Protein AF-A2QGG3-F1 (afdb_monomer)

Foldseek 3Di:
DDDDDDDDDDDDDDDDDDDDDDDDDDDDDDDPPDDDDDPPPPVVDPPPPPDDDPPDPDDDVVNVVVVVVVCVVVVVVVVVVVVVCVVVVVVVVVVVVVVVVVVVVVVVVVVVVVVVVVVVVVVDPPDVVVVVVVVVVVVDDDDDDDDDDDPPDDDPPPPPDPPPDQAWPPVPFPVVQLVVQLCVQLVPDQPDPDPVSVVVSVVSSVVSSVVSCVVGTDGDDPPPPPCPPCDPVNVVVVVVVVVLVVVLVVCCVPVNCPDPVSVVSD

Solvent-accessible surface area (backbone atoms only — not comparable to full-atom values): 17155 Å² total; per-residue (Å²): 139,89,87,92,84,89,84,87,83,89,90,82,92,82,83,91,82,90,84,86,84,88,86,82,90,80,90,80,84,82,79,82,78,80,72,86,84,77,86,72,76,78,69,74,70,81,80,78,71,85,74,82,67,94,82,61,96,64,87,47,72,67,58,53,52,53,49,53,52,51,48,53,66,52,50,54,58,50,52,52,52,53,61,64,49,48,60,59,53,53,52,54,50,52,54,50,52,52,52,51,54,51,50,52,52,52,51,53,49,53,51,50,52,50,54,53,49,51,53,50,58,73,74,48,91,69,50,67,65,58,59,50,48,53,57,50,63,73,60,72,82,82,91,81,84,78,91,72,82,88,72,85,72,83,76,77,73,80,72,80,70,74,74,77,75,68,52,69,28,69,92,72,33,52,61,69,59,34,51,51,50,32,47,66,68,58,68,67,79,81,81,70,86,48,72,68,46,45,54,50,50,50,51,50,48,54,49,40,46,53,51,30,46,65,75,48,31,50,67,39,68,80,62,89,71,77,46,87,89,56,47,75,64,52,50,52,51,52,52,49,55,52,49,43,51,50,52,34,54,52,31,31,74,74,64,33,71,83,30,69,78,31,50,70,60,107

Radius of gyration: 38.33 Å; Cα contacts (8 Å, |Δi|>4): 67; chains: 1; bounding box: 84×96×93 Å

Sequence (266 aa):
MVIPPAGDPEIIPRTPENSARNDGEQTLAPAHGGRTRRTQNITIPPLDFNVPDHTSNRITNQMVWALILSFKKTITPQIIAIESARPEIQEIEAGQEDLQKENTKLQEEIQSLRSQVEAQTLFTPKSWAAVAAAAAAAAGNTPEQPSNAIIPRPRKELRQAKEPKPKRAYNRADWAQVGQSILKQVGQDLKIETNEDLDRAVENLIRSTTAALNQHVPAQAPCPYSKRWFTPELKAQQVEVNRSRRRWQNGCAILGPDHPTTKSMF

Organism: Aspergillus niger (strain ATCC MYA-4892 / CBS 513.88 / FGSC A1513) (NCBI:txid425011)

Secondary structure (DSSP, 8-state):
----------------------------PPP----S-----------------TT-----HHHHHHHHHHHHHHHHHHHHHHHHHHHHHHHHHHHHHHHHHHHHHHHHHHHHHHHHHHHHHHH----HHHHHHHHHHHS-----------------------PPPPPB-GGG--HHHHHHHHHHHHSS-----SHHHHHHHHHHHHHHHHHHHHHHS-B-PPPTTS-TT--HHHHHHHHHHHHHHHHHHHHHHHH-TT-HHHHTT-

Mean predicted aligned error: 23.91 Å

pLDDT: mean 70.19, std 22.54, range [31.12, 98.31]

Structure (mmCIF, N/CA/C/O backbone):
data_AF-A2QGG3-F1
#
_entry.id   AF-A2QGG3-F1
#
loop_
_atom_site.group_PDB
_atom_site.id
_atom_site.type_symbol
_atom_site.label_atom_id
_atom_site.label_alt_id
_atom_site.label_comp_id
_atom_site.label_asym_id
_atom_site.label_entity_id
_atom_site.label_seq_id
_atom_site.pdbx_PDB_ins_code
_atom_site.Cartn_x
_atom_site.Cartn_y
_atom_site.Cartn_z
_atom_site.occupancy
_atom_site.B_iso_or_equiv
_atom_site.auth_seq_id
_atom_site.auth_comp_id
_atom_site.auth_asym_id
_atom_site.auth_atom_id
_atom_site.pdbx_PDB_model_num
ATOM 1 N N . MET A 1 1 ? 29.118 67.758 -40.042 1.00 39.84 1 MET A N 1
ATOM 2 C CA . MET A 1 1 ? 28.006 68.400 -39.310 1.00 39.84 1 MET A CA 1
ATOM 3 C C . MET A 1 1 ? 27.278 67.317 -38.512 1.00 39.84 1 MET A C 1
ATOM 5 O O . MET A 1 1 ? 26.961 66.302 -39.110 1.00 39.84 1 MET A O 1
ATOM 9 N N . VAL A 1 2 ? 27.017 67.594 -37.224 1.00 35.94 2 VAL A N 1
ATOM 10 C CA . VAL A 1 2 ? 26.066 66.951 -36.276 1.00 35.94 2 VAL A CA 1
ATOM 11 C C . VAL A 1 2 ? 26.527 65.716 -35.446 1.00 35.94 2 VAL A C 1
ATOM 13 O O . VAL A 1 2 ? 27.126 64.778 -35.953 1.00 35.94 2 VAL A O 1
ATOM 16 N N . ILE A 1 3 ? 26.235 65.825 -34.137 1.00 42.91 3 ILE A N 1
ATOM 17 C CA . ILE A 1 3 ? 26.468 65.035 -32.888 1.00 42.91 3 ILE A CA 1
ATOM 18 C C . ILE A 1 3 ? 25.335 63.963 -32.738 1.00 42.91 3 ILE A C 1
ATOM 20 O O . ILE A 1 3 ? 24.263 64.276 -33.262 1.00 42.91 3 ILE A O 1
ATOM 24 N N . PRO A 1 4 ? 25.454 62.761 -32.079 1.00 49.41 4 PRO A N 1
ATOM 25 C CA . PRO A 1 4 ? 25.799 62.585 -30.646 1.00 49.41 4 PRO A CA 1
ATOM 26 C C . PRO A 1 4 ? 26.579 61.321 -30.165 1.00 49.41 4 PRO A C 1
ATOM 28 O O . PRO A 1 4 ? 26.814 60.406 -30.952 1.00 49.41 4 PRO A O 1
ATOM 31 N N . PRO A 1 5 ? 26.978 61.276 -28.861 1.00 51.19 5 PRO A N 1
ATOM 32 C CA . PRO A 1 5 ? 27.739 60.187 -28.217 1.00 51.19 5 PRO A CA 1
ATOM 33 C C . PRO A 1 5 ? 27.018 59.410 -27.071 1.00 51.19 5 PRO A C 1
ATOM 35 O O . PRO A 1 5 ? 26.034 59.896 -26.520 1.00 51.19 5 PRO A O 1
ATOM 38 N N . ALA A 1 6 ? 27.658 58.291 -26.663 1.00 42.00 6 ALA A N 1
ATOM 39 C CA . ALA A 1 6 ? 27.616 57.520 -25.388 1.00 42.00 6 ALA A CA 1
ATOM 40 C C . ALA A 1 6 ? 26.342 56.696 -25.037 1.00 42.00 6 ALA A C 1
ATOM 42 O O . ALA A 1 6 ? 25.236 57.204 -25.133 1.00 42.00 6 ALA A O 1
ATOM 43 N N . GLY A 1 7 ? 26.399 55.436 -24.570 1.00 32.25 7 GLY A N 1
ATOM 44 C CA . GLY A 1 7 ? 27.520 54.577 -24.164 1.00 32.25 7 GLY A CA 1
ATOM 45 C C . GLY A 1 7 ? 27.121 53.097 -23.911 1.00 32.25 7 GLY A C 1
ATOM 46 O O . GLY A 1 7 ? 25.950 52.776 -23.730 1.00 32.25 7 GLY A O 1
ATOM 47 N N . ASP A 1 8 ? 28.167 52.267 -23.957 1.00 38.59 8 ASP A N 1
ATOM 48 C CA . ASP A 1 8 ? 28.436 50.817 -23.754 1.00 38.59 8 ASP A CA 1
ATOM 49 C C . ASP A 1 8 ? 27.879 50.090 -22.485 1.00 38.59 8 ASP A C 1
ATOM 51 O O . ASP A 1 8 ? 27.328 50.765 -21.615 1.00 38.59 8 ASP A O 1
ATOM 55 N N . PRO A 1 9 ? 28.186 48.782 -22.209 1.00 51.53 9 PRO A N 1
ATOM 56 C CA . PRO A 1 9 ? 28.320 47.589 -23.083 1.00 51.53 9 PRO A CA 1
ATOM 57 C C . PRO A 1 9 ? 27.830 46.233 -22.458 1.00 51.53 9 PRO A C 1
ATOM 59 O O . PRO A 1 9 ? 27.539 46.118 -21.271 1.00 51.53 9 PRO A O 1
ATOM 62 N N . GLU A 1 10 ? 27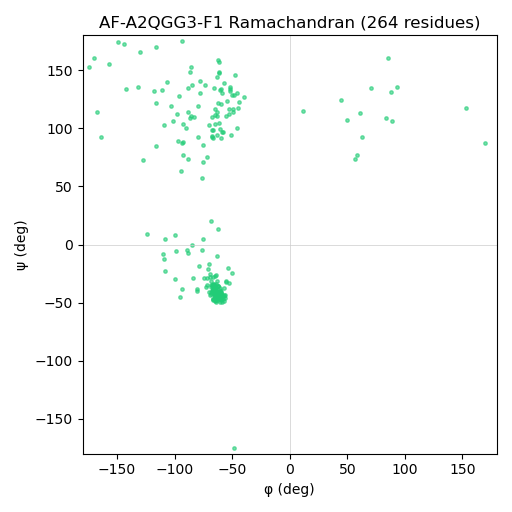.815 45.193 -23.306 1.00 35.94 10 GLU A N 1
ATOM 63 C CA . GLU A 1 10 ? 28.189 43.764 -23.114 1.00 35.94 10 GLU A CA 1
ATOM 64 C C . GLU A 1 10 ? 27.776 42.924 -21.876 1.00 35.94 10 GLU A C 1
ATOM 66 O O . GLU A 1 10 ? 28.170 43.147 -20.734 1.00 35.94 10 GLU A O 1
ATOM 71 N N . ILE A 1 11 ? 27.111 41.795 -22.174 1.00 35.88 11 ILE A N 1
ATOM 72 C CA . ILE A 1 11 ? 26.809 40.672 -21.271 1.00 35.88 11 ILE A CA 1
ATOM 73 C C . ILE A 1 11 ? 27.778 39.514 -21.575 1.00 35.88 11 ILE A C 1
ATOM 75 O O . ILE A 1 11 ? 27.748 38.958 -22.672 1.00 35.88 11 ILE A O 1
ATOM 79 N N . ILE A 1 12 ? 28.590 39.104 -20.594 1.00 36.91 12 ILE A N 1
ATOM 80 C CA . ILE A 1 12 ? 29.403 37.871 -20.621 1.00 36.91 12 ILE A CA 1
ATOM 81 C C . ILE A 1 12 ? 28.826 36.876 -19.595 1.00 36.91 12 ILE A C 1
ATOM 83 O O . ILE A 1 12 ? 28.602 37.271 -18.449 1.00 36.91 12 ILE A O 1
ATOM 87 N N . PRO A 1 13 ? 28.628 35.584 -19.930 1.00 38.38 13 PRO A N 1
ATOM 88 C CA . PRO A 1 13 ? 28.201 34.574 -18.965 1.00 38.38 13 PRO A CA 1
ATOM 89 C C . PRO A 1 13 ? 29.412 33.936 -18.259 1.00 38.38 13 PRO A C 1
ATOM 91 O O . PRO A 1 13 ? 30.390 33.560 -18.906 1.00 38.38 13 PRO A O 1
ATOM 94 N N . ARG A 1 14 ? 29.350 33.774 -16.929 1.00 34.88 14 ARG A N 1
ATOM 95 C CA . ARG A 1 14 ? 30.348 33.030 -16.137 1.00 34.88 14 ARG A CA 1
ATOM 96 C C . ARG A 1 14 ? 29.729 31.811 -15.443 1.00 34.88 14 ARG A C 1
ATOM 98 O O . ARG A 1 14 ? 28.680 31.900 -14.814 1.00 34.88 14 ARG A O 1
ATOM 105 N N . THR A 1 15 ? 30.426 30.690 -15.594 1.00 34.78 15 THR A N 1
ATOM 106 C CA . THR A 1 15 ? 30.290 29.363 -14.966 1.00 34.78 15 THR A CA 1
ATOM 107 C C . THR A 1 15 ? 30.474 29.402 -13.437 1.00 34.78 15 THR A C 1
ATOM 109 O O . THR A 1 15 ? 31.177 30.290 -12.954 1.00 34.78 15 THR A O 1
ATOM 112 N N . PRO A 1 16 ? 29.942 28.431 -12.659 1.00 41.41 16 PRO A N 1
ATOM 113 C CA . PRO A 1 16 ? 30.235 28.317 -11.232 1.00 41.41 16 PRO A CA 1
ATOM 114 C C . PRO A 1 16 ? 31.372 27.314 -10.952 1.00 41.41 16 PRO A C 1
ATOM 116 O O . PRO A 1 16 ? 31.306 26.157 -11.367 1.00 41.41 16 PRO A O 1
ATOM 119 N N . GLU A 1 17 ? 32.386 27.749 -10.200 1.00 33.91 17 GLU A N 1
ATOM 120 C CA . GLU A 1 17 ? 33.387 26.894 -9.546 1.00 33.91 17 GLU A CA 1
ATOM 121 C C . GLU A 1 17 ? 33.140 26.843 -8.030 1.00 33.91 17 GLU A C 1
ATOM 123 O O . GLU A 1 17 ? 32.821 27.843 -7.388 1.00 33.91 17 GLU A O 1
ATOM 128 N N . ASN A 1 18 ? 33.303 25.645 -7.470 1.00 31.12 18 ASN A N 1
ATOM 129 C CA . ASN A 1 18 ? 33.288 25.348 -6.040 1.00 31.12 18 ASN A CA 1
ATOM 130 C C . ASN A 1 18 ? 34.626 25.744 -5.391 1.00 31.12 18 ASN A C 1
ATOM 132 O O . ASN A 1 18 ? 35.658 25.376 -5.939 1.00 31.12 18 ASN A O 1
ATOM 136 N N . SER A 1 19 ? 34.632 26.310 -4.178 1.00 32.50 19 SER A N 1
ATOM 137 C CA . SER A 1 19 ? 35.468 25.824 -3.060 1.00 32.50 19 SER A CA 1
ATOM 138 C C . SER A 1 19 ? 35.170 26.581 -1.759 1.00 32.50 19 SER A C 1
ATOM 140 O O . SER A 1 19 ? 34.701 27.712 -1.761 1.00 32.50 19 SER A O 1
ATOM 142 N N . ALA A 1 20 ? 35.406 25.893 -0.650 1.00 31.58 20 ALA A N 1
ATOM 143 C CA . ALA A 1 20 ? 34.876 26.125 0.685 1.00 31.58 20 ALA A CA 1
ATOM 144 C C . ALA A 1 20 ? 35.759 26.995 1.611 1.00 31.58 20 ALA A C 1
ATOM 146 O O . ALA A 1 20 ? 36.931 27.216 1.317 1.00 31.58 20 ALA A O 1
ATOM 147 N N . ARG A 1 21 ? 35.184 27.273 2.804 1.00 31.70 21 ARG A N 1
ATOM 148 C CA . ARG A 1 21 ? 35.778 27.631 4.125 1.00 31.70 21 ARG A CA 1
ATOM 149 C C . ARG A 1 21 ? 36.037 29.124 4.391 1.00 31.70 21 ARG A C 1
ATOM 151 O O . ARG A 1 21 ? 36.880 29.724 3.745 1.00 31.70 21 ARG A O 1
ATOM 158 N N . ASN A 1 22 ? 35.206 29.745 5.246 1.00 33.47 22 ASN A N 1
ATOM 159 C CA . ASN A 1 22 ? 35.372 29.969 6.715 1.00 33.47 22 ASN A CA 1
ATOM 160 C C . ASN A 1 22 ? 36.029 31.348 6.953 1.00 33.47 22 ASN A C 1
ATOM 162 O O . ASN A 1 22 ? 36.977 31.669 6.256 1.00 33.47 22 ASN A O 1
ATOM 166 N N . ASP A 1 23 ? 35.656 32.244 7.866 1.00 33.25 23 ASP A N 1
ATOM 167 C CA . ASP A 1 23 ? 34.714 32.315 8.988 1.00 33.25 23 ASP A CA 1
ATOM 168 C C . ASP A 1 23 ? 34.406 33.813 9.226 1.00 33.25 23 ASP A C 1
ATOM 170 O O . ASP A 1 23 ? 35.230 34.672 8.904 1.00 33.25 23 ASP A O 1
ATOM 174 N N . GLY A 1 24 ? 33.251 34.139 9.814 1.00 32.16 24 GLY A N 1
ATOM 175 C CA . GLY A 1 24 ? 32.917 35.502 10.247 1.00 32.16 24 GLY A CA 1
ATOM 176 C C . GLY A 1 24 ? 31.449 35.650 10.644 1.00 32.16 24 GLY A C 1
ATOM 177 O O . GLY A 1 24 ? 30.609 35.983 9.816 1.00 32.16 24 GLY A O 1
ATOM 178 N N . GLU A 1 25 ? 31.148 35.358 11.909 1.00 32.44 25 GLU A N 1
ATOM 179 C CA . GLU A 1 25 ? 29.835 35.472 12.553 1.00 32.44 25 GLU A CA 1
ATOM 180 C C . GLU A 1 25 ? 29.161 36.844 12.376 1.00 32.44 25 GLU A C 1
ATOM 182 O O . GLU A 1 25 ? 29.768 37.878 12.658 1.00 32.44 25 GLU A O 1
ATOM 187 N N . GLN A 1 26 ? 27.857 36.831 12.062 1.00 33.00 26 GLN A N 1
ATOM 188 C CA . GLN A 1 26 ? 26.829 37.404 12.946 1.00 33.00 26 GLN A CA 1
ATOM 189 C C . GLN A 1 26 ? 25.393 37.013 12.529 1.00 33.00 26 GLN A C 1
ATOM 191 O O . GLN A 1 26 ? 24.874 37.422 11.496 1.00 33.00 26 GLN A O 1
ATOM 196 N N . THR A 1 27 ? 24.766 36.239 13.421 1.00 40.22 27 THR A N 1
ATOM 197 C CA . THR A 1 27 ? 23.370 36.355 13.884 1.00 40.22 27 THR A CA 1
ATOM 198 C C . THR A 1 27 ? 22.227 36.180 12.875 1.00 40.22 27 THR A C 1
ATOM 200 O O . THR A 1 27 ? 21.676 37.144 12.354 1.00 40.22 27 THR A O 1
ATOM 203 N N . LEU A 1 28 ? 21.735 34.939 12.760 1.00 35.03 28 LEU A N 1
ATOM 204 C CA . LEU A 1 28 ? 20.348 34.640 12.384 1.00 35.03 28 LEU A CA 1
ATOM 205 C C . LEU A 1 28 ? 19.749 33.608 13.351 1.00 35.03 28 LEU A C 1
ATOM 207 O O . LEU A 1 28 ? 20.391 32.628 13.725 1.00 35.03 28 LEU A O 1
ATOM 211 N N . ALA A 1 29 ? 18.517 33.883 13.779 1.00 39.53 29 ALA A N 1
ATOM 212 C CA . ALA A 1 29 ? 17.749 33.123 14.759 1.00 39.53 29 ALA A CA 1
ATOM 213 C C . ALA A 1 29 ? 17.479 31.667 14.312 1.00 39.53 29 ALA A C 1
ATOM 215 O O . ALA A 1 29 ? 17.296 31.418 13.117 1.00 39.53 29 ALA A O 1
ATOM 216 N N . PRO A 1 30 ? 17.393 30.693 15.239 1.00 38.97 30 PRO A N 1
ATOM 217 C CA . PRO A 1 30 ? 17.195 29.303 14.868 1.00 38.97 30 PRO A CA 1
ATOM 218 C C . PRO A 1 30 ? 15.730 29.011 14.532 1.00 38.97 30 PRO A C 1
ATOM 220 O O . PRO A 1 30 ? 14.841 29.091 15.382 1.00 38.97 30 PRO A O 1
ATOM 223 N N . ALA A 1 31 ? 15.522 28.582 13.287 1.00 36.06 31 ALA A N 1
ATOM 224 C CA . ALA A 1 31 ? 14.325 27.906 12.815 1.00 36.06 31 ALA A CA 1
ATOM 225 C C . ALA A 1 31 ? 13.955 26.747 13.756 1.00 36.06 31 ALA A C 1
ATOM 227 O O . ALA A 1 31 ? 14.697 25.775 13.916 1.00 36.06 31 ALA A O 1
ATOM 228 N N . HIS A 1 32 ? 12.791 26.852 14.393 1.00 42.38 32 HIS A N 1
ATOM 229 C CA . HIS A 1 32 ? 12.193 25.769 15.161 1.00 42.38 32 HIS A CA 1
ATOM 230 C C . HIS A 1 32 ? 11.604 24.722 14.208 1.00 42.38 32 HIS A C 1
ATOM 232 O O . HIS A 1 32 ? 10.417 24.730 13.895 1.00 42.38 32 HIS A O 1
ATOM 238 N N . GLY A 1 33 ? 12.449 23.790 13.763 1.00 37.03 33 GLY A N 1
ATOM 239 C CA . GLY A 1 33 ? 12.015 22.504 13.222 1.00 37.03 33 GLY A CA 1
ATOM 240 C C . GLY A 1 33 ? 11.388 21.673 14.340 1.00 37.03 33 GLY A C 1
ATOM 241 O O . GLY A 1 33 ? 12.086 21.017 15.114 1.00 37.03 33 GLY A O 1
ATOM 242 N N . GLY A 1 34 ? 10.065 21.774 14.464 1.00 35.38 34 GLY A N 1
ATOM 243 C CA . GLY A 1 34 ? 9.245 21.148 15.496 1.00 35.38 34 GLY A CA 1
ATOM 244 C C . GLY A 1 34 ? 9.360 19.625 15.530 1.00 35.38 34 GLY A C 1
ATOM 245 O O . GLY A 1 34 ? 8.705 18.903 14.792 1.00 35.38 34 GLY A O 1
ATOM 246 N N . ARG A 1 35 ? 10.216 19.161 16.436 1.00 36.28 35 ARG A N 1
ATOM 247 C CA . ARG A 1 35 ? 10.060 18.024 17.353 1.00 36.28 35 ARG A CA 1
ATOM 248 C C . ARG A 1 35 ? 8.861 17.091 17.097 1.00 36.28 35 ARG A C 1
ATOM 250 O O . ARG A 1 35 ? 7.709 17.403 17.382 1.00 36.28 35 ARG A O 1
ATOM 257 N N . THR A 1 36 ? 9.192 15.858 16.735 1.00 41.22 36 THR A N 1
ATOM 258 C CA . THR A 1 36 ? 8.371 14.660 16.943 1.00 41.22 36 THR A CA 1
ATOM 259 C C . THR A 1 36 ? 7.823 14.547 18.374 1.00 41.22 36 THR A C 1
ATOM 261 O O . THR A 1 36 ? 8.559 14.785 19.334 1.00 41.22 36 THR A O 1
ATOM 264 N N . ARG A 1 37 ? 6.602 13.996 18.472 1.00 41.31 37 ARG A N 1
ATOM 265 C CA . ARG A 1 37 ? 5.841 13.530 19.655 1.00 41.31 37 ARG A CA 1
ATOM 266 C C . ARG A 1 37 ? 5.060 14.591 20.435 1.00 41.31 37 ARG A C 1
ATOM 268 O O . ARG A 1 37 ? 5.608 15.247 21.312 1.00 41.31 37 ARG A O 1
ATOM 275 N N . ARG A 1 38 ? 3.729 14.521 20.304 1.00 38.00 38 ARG A N 1
ATOM 276 C CA . ARG A 1 38 ? 2.854 13.960 21.354 1.00 38.00 38 ARG A CA 1
ATOM 277 C C . ARG A 1 38 ? 1.475 13.662 20.754 1.00 38.00 38 ARG A C 1
ATOM 279 O O . ARG A 1 38 ? 0.599 14.514 20.771 1.00 38.00 38 ARG A O 1
ATOM 286 N N . THR A 1 39 ? 1.262 12.437 20.271 1.00 43.28 39 THR A N 1
ATOM 287 C CA . THR A 1 39 ? -0.082 11.849 20.312 1.00 43.28 39 THR A CA 1
ATOM 288 C C . THR A 1 39 ? -0.472 11.841 21.783 1.00 43.28 39 THR A C 1
ATOM 290 O O . THR A 1 39 ? -0.008 11.003 22.560 1.00 43.28 39 THR A O 1
ATOM 293 N N . GLN A 1 40 ? -1.226 12.849 22.217 1.00 45.28 40 GLN A N 1
ATOM 294 C CA . GLN A 1 40 ? -1.959 12.720 23.457 1.00 45.28 40 GLN A CA 1
ATOM 295 C C . GLN A 1 40 ? -2.989 11.637 23.166 1.00 45.28 40 GLN A C 1
ATOM 297 O O . GLN A 1 40 ? -4.005 11.889 22.528 1.00 45.28 40 GLN A O 1
ATOM 302 N N . ASN A 1 41 ? -2.673 10.410 23.585 1.00 43.84 41 ASN A N 1
ATOM 303 C CA . ASN A 1 41 ? -3.701 9.470 23.986 1.00 43.84 41 ASN A CA 1
ATOM 304 C C . ASN A 1 41 ? -4.564 10.236 24.987 1.00 43.84 41 ASN A C 1
ATOM 306 O O . ASN A 1 41 ? -4.233 10.313 26.170 1.00 43.84 41 ASN A O 1
ATOM 310 N N . ILE A 1 42 ? -5.648 10.841 24.509 1.00 44.16 42 ILE A N 1
ATOM 311 C CA . ILE A 1 42 ? -6.791 11.141 25.353 1.00 44.16 42 ILE A CA 1
ATOM 312 C C . ILE A 1 42 ? -7.408 9.768 25.595 1.00 44.16 42 ILE A C 1
ATOM 314 O O . ILE A 1 42 ? -8.374 9.360 24.956 1.00 44.16 42 ILE A O 1
ATOM 318 N N . THR A 1 43 ? -6.753 8.999 26.466 1.00 39.72 43 THR A N 1
ATOM 319 C CA . THR A 1 43 ? -7.383 7.882 27.144 1.00 39.72 43 THR A CA 1
ATOM 320 C C . THR A 1 43 ? -8.515 8.525 27.917 1.00 39.72 43 THR A C 1
ATOM 322 O O . THR A 1 43 ? -8.288 9.159 28.946 1.00 39.72 43 THR A O 1
ATOM 325 N N . ILE A 1 44 ? -9.719 8.440 27.357 1.00 50.06 44 ILE A N 1
ATOM 326 C CA . ILE A 1 44 ? -10.955 8.686 28.085 1.00 50.06 44 ILE A CA 1
ATOM 327 C C . ILE A 1 44 ? -10.852 7.768 29.310 1.00 50.06 44 ILE A C 1
ATOM 329 O O . ILE A 1 44 ? -10.782 6.550 29.121 1.00 50.06 44 ILE A O 1
ATOM 333 N N . PRO A 1 45 ? -10.716 8.300 30.539 1.00 52.31 45 PRO A N 1
ATOM 334 C CA . PRO A 1 45 ? -10.679 7.441 31.710 1.00 52.31 45 PRO A CA 1
ATOM 335 C C . PRO A 1 45 ? -11.973 6.618 31.721 1.00 52.31 45 PRO A C 1
ATOM 337 O O . PRO A 1 45 ? -13.028 7.173 31.386 1.00 52.31 45 PRO A O 1
ATOM 340 N N . PRO A 1 46 ? -11.925 5.315 32.060 1.00 48.69 46 PRO A N 1
ATOM 341 C CA . PRO A 1 46 ? -13.149 4.573 32.297 1.00 48.69 46 PRO A CA 1
ATOM 342 C C . PRO A 1 46 ? -13.926 5.349 33.357 1.00 48.69 46 PRO A C 1
ATOM 344 O O . PRO A 1 46 ? -13.387 5.719 34.401 1.00 48.69 46 PRO A O 1
ATOM 347 N N . LEU A 1 47 ? -15.158 5.712 33.011 1.00 50.56 47 LEU A N 1
ATOM 348 C CA . LEU A 1 47 ? -16.041 6.441 33.899 1.00 50.56 47 LEU A CA 1
ATOM 349 C C . LEU A 1 47 ? -16.389 5.474 35.037 1.00 50.56 47 LEU A C 1
ATOM 351 O O . LEU A 1 47 ? -17.297 4.658 34.894 1.00 50.56 47 LEU A O 1
ATOM 355 N N . ASP A 1 48 ? -15.620 5.511 36.127 1.00 42.03 48 ASP A N 1
ATOM 356 C CA . ASP A 1 48 ? -15.945 4.789 37.354 1.00 42.03 48 ASP A CA 1
ATOM 357 C C . ASP A 1 48 ? -17.211 5.422 37.927 1.00 42.03 48 ASP A C 1
ATOM 359 O O . ASP A 1 48 ? -17.199 6.416 38.661 1.00 42.03 48 ASP A O 1
ATOM 363 N N . PHE A 1 49 ? -18.346 4.855 37.531 1.00 47.25 49 PHE A N 1
ATOM 364 C CA . PHE A 1 49 ? -19.571 5.000 38.280 1.00 47.25 49 PHE A CA 1
ATOM 365 C C . PHE A 1 49 ? -19.316 4.305 39.608 1.00 47.25 49 PHE A C 1
ATOM 367 O O . PHE A 1 49 ? -19.307 3.081 39.697 1.00 47.25 49 PHE A O 1
ATOM 374 N N . ASN A 1 50 ? -19.090 5.090 40.652 1.00 49.09 50 ASN A N 1
ATOM 375 C CA . ASN A 1 50 ? -19.273 4.597 42.002 1.00 49.09 50 ASN A CA 1
ATOM 376 C C . ASN A 1 50 ? -20.770 4.264 42.105 1.00 49.09 50 ASN A C 1
ATOM 378 O O . ASN A 1 50 ? -21.583 5.172 42.253 1.00 49.09 50 ASN A O 1
ATOM 382 N N . VAL A 1 51 ? -21.135 3.005 41.848 1.00 48.47 51 VAL A N 1
ATOM 383 C CA . VAL A 1 51 ? -22.510 2.495 41.844 1.00 48.47 51 VAL A CA 1
ATOM 384 C C . VAL A 1 51 ? -22.893 2.174 43.289 1.00 48.47 51 VAL A C 1
ATOM 386 O O . VAL A 1 51 ? -22.392 1.185 43.823 1.00 48.47 51 VAL A O 1
ATOM 389 N N . PRO A 1 52 ? -23.802 2.921 43.946 1.00 52.72 52 PRO A N 1
ATOM 390 C CA . PRO A 1 52 ? -24.558 2.363 45.045 1.00 52.72 52 PRO A CA 1
ATOM 391 C C . PRO A 1 52 ? -25.788 1.672 44.452 1.00 52.72 52 PRO A C 1
ATOM 393 O O . PRO A 1 52 ? -26.698 2.318 43.940 1.00 52.72 52 PRO A O 1
ATOM 396 N N . ASP A 1 53 ? -25.737 0.348 44.519 1.00 50.09 53 ASP A N 1
ATOM 397 C CA . ASP A 1 53 ? -26.843 -0.606 44.526 1.00 50.09 53 ASP A CA 1
ATOM 398 C C . ASP A 1 53 ? -27.927 -0.467 43.430 1.00 50.09 53 ASP A C 1
ATOM 400 O O . ASP A 1 53 ? -28.820 0.380 43.460 1.00 50.09 53 ASP A O 1
ATOM 404 N N . HIS A 1 54 ? -27.899 -1.397 42.471 1.00 48.78 54 HIS A N 1
ATOM 405 C CA . HIS A 1 54 ? -28.859 -1.550 41.368 1.00 48.78 54 HIS A CA 1
ATOM 406 C C . HIS A 1 54 ? -30.277 -1.989 41.807 1.00 48.78 54 HIS A C 1
ATOM 408 O O . HIS A 1 54 ? -31.052 -2.499 41.001 1.00 48.78 54 HIS A O 1
ATOM 414 N N . THR A 1 55 ? -30.654 -1.800 43.071 1.00 54.09 55 THR A N 1
ATOM 415 C CA . THR A 1 55 ? -31.925 -2.279 43.637 1.00 54.09 55 THR A CA 1
ATOM 416 C C . THR A 1 55 ? -33.087 -1.295 43.486 1.00 54.09 55 THR A C 1
ATOM 418 O O . THR A 1 55 ? -34.234 -1.659 43.740 1.00 54.09 55 THR A O 1
ATOM 421 N N . SER A 1 56 ? -32.852 -0.067 43.011 1.00 56.03 56 SER A N 1
ATOM 422 C CA . SER A 1 56 ? -33.924 0.900 42.743 1.00 56.03 56 SER A CA 1
ATOM 423 C C . SER A 1 56 ? -34.128 1.132 41.246 1.00 56.03 56 SER A C 1
ATOM 425 O O . SER A 1 56 ? -33.450 1.947 40.630 1.00 56.03 56 SER A O 1
ATOM 427 N N . ASN A 1 57 ? -35.180 0.527 40.681 1.00 63.16 57 ASN A N 1
ATOM 428 C CA . ASN A 1 57 ? -35.745 0.851 39.355 1.00 63.16 57 ASN A CA 1
ATOM 429 C C . ASN A 1 57 ? -36.293 2.298 39.250 1.00 63.16 57 ASN A C 1
ATOM 431 O O . ASN A 1 57 ? -37.054 2.627 38.340 1.00 63.16 57 ASN A O 1
ATOM 435 N N . ARG A 1 58 ? -35.970 3.172 40.210 1.00 70.56 58 ARG A N 1
ATOM 436 C CA . ARG A 1 58 ? -36.403 4.565 40.266 1.00 70.56 58 ARG A CA 1
ATOM 437 C C . ARG A 1 58 ? -35.273 5.465 39.793 1.00 70.56 58 ARG A C 1
ATOM 439 O O . ARG A 1 58 ? -34.323 5.728 40.522 1.00 70.56 58 ARG A O 1
ATOM 446 N N . ILE A 1 59 ? -35.431 5.990 38.583 1.00 78.88 59 ILE A N 1
ATOM 447 C CA . ILE A 1 59 ? -34.604 7.084 38.077 1.00 78.88 59 ILE A CA 1
ATOM 448 C C . ILE A 1 59 ? -34.861 8.305 38.961 1.00 78.88 59 ILE A C 1
ATOM 450 O O . ILE A 1 59 ? -35.970 8.841 38.999 1.00 78.88 59 ILE A O 1
ATOM 454 N N . THR A 1 60 ? -33.843 8.739 39.699 1.00 86.06 60 THR A N 1
ATOM 455 C CA . THR A 1 60 ? -33.940 9.950 40.514 1.00 86.06 60 THR A CA 1
ATOM 456 C C . THR A 1 60 ? -33.585 11.177 39.676 1.00 86.06 60 THR A C 1
ATOM 458 O O . THR A 1 60 ? -32.731 11.116 38.790 1.00 86.06 60 THR A O 1
ATOM 461 N N . ASN A 1 61 ? -34.193 12.328 39.978 1.00 86.31 61 ASN A N 1
ATOM 462 C CA . ASN A 1 61 ? -33.837 13.593 39.320 1.00 86.31 61 ASN A CA 1
ATOM 463 C C . ASN A 1 61 ? -32.334 13.903 39.448 1.00 86.31 61 ASN A C 1
ATOM 465 O O . ASN A 1 61 ? -31.740 14.452 38.526 1.00 86.31 61 ASN A O 1
ATOM 469 N N . GLN A 1 62 ? -31.696 13.500 40.550 1.00 85.50 62 GLN A N 1
ATOM 470 C CA . GLN A 1 62 ? -30.256 13.662 40.754 1.00 85.50 62 GLN A CA 1
ATOM 471 C C . GLN A 1 62 ? -29.421 12.854 39.746 1.00 85.50 62 GLN A C 1
ATOM 473 O O . GLN A 1 62 ? -28.434 13.373 39.227 1.00 85.50 62 GLN A O 1
ATOM 478 N N . MET A 1 63 ? -29.831 11.623 39.420 1.00 81.06 63 MET A N 1
ATOM 479 C CA . MET A 1 63 ? -29.175 10.814 38.383 1.00 81.06 63 MET A CA 1
ATOM 480 C C . MET A 1 63 ? -29.311 11.458 37.003 1.00 81.06 63 MET A C 1
ATOM 482 O O . MET A 1 63 ? -28.337 11.518 36.255 1.00 81.06 63 MET A O 1
ATOM 486 N N . VAL A 1 64 ? -30.490 12.002 36.687 1.00 90.06 64 VAL A N 1
ATOM 487 C CA . VAL A 1 64 ? -30.727 12.725 35.427 1.00 90.06 64 VAL A CA 1
ATOM 488 C C . VAL A 1 64 ? -29.834 13.966 35.338 1.00 90.06 64 VAL A C 1
ATOM 490 O O . VAL A 1 64 ? -29.177 14.175 34.322 1.00 90.06 64 VAL A O 1
ATOM 493 N N . TRP A 1 65 ? -29.725 14.752 36.412 1.00 90.38 65 TRP A N 1
ATOM 494 C CA . TRP A 1 65 ? -28.840 15.921 36.463 1.00 90.38 65 TRP A CA 1
ATOM 495 C C . TRP A 1 65 ? -27.358 15.562 36.317 1.00 90.38 65 TRP A C 1
ATOM 497 O O . TRP A 1 65 ? -26.639 16.227 35.568 1.00 90.38 65 TRP A O 1
ATOM 507 N N . ALA A 1 66 ? -26.896 14.504 36.989 1.00 87.38 66 ALA A N 1
ATOM 508 C CA . ALA A 1 66 ? -25.521 14.023 36.863 1.00 87.38 66 ALA A CA 1
ATOM 509 C C . ALA A 1 66 ? -25.212 13.579 35.424 1.00 87.38 66 ALA A C 1
ATOM 511 O O . ALA A 1 66 ? -24.163 13.925 34.873 1.00 87.38 66 ALA A O 1
ATOM 512 N N . LEU A 1 67 ? -26.161 12.888 34.788 1.00 93.69 67 LEU A N 1
ATOM 513 C CA . LEU A 1 67 ? -26.056 12.462 33.400 1.00 93.69 67 LEU A CA 1
ATOM 514 C C . LEU A 1 67 ? -26.003 13.664 32.444 1.00 93.69 67 LEU A C 1
ATOM 516 O O . LEU A 1 67 ? -25.088 13.739 31.626 1.00 93.69 67 LEU A O 1
ATOM 520 N N . ILE A 1 68 ? -26.897 14.648 32.595 1.00 93.12 68 ILE A N 1
ATOM 521 C CA . ILE A 1 68 ? -26.890 15.894 31.804 1.00 93.12 68 ILE A CA 1
ATOM 522 C C . ILE A 1 68 ? -25.543 16.614 31.932 1.00 93.12 68 ILE A C 1
ATOM 524 O O . ILE A 1 68 ? -24.976 17.070 30.937 1.00 93.12 68 ILE A O 1
ATOM 528 N N . LEU A 1 69 ? -24.995 16.692 33.147 1.00 91.88 69 LEU A N 1
ATOM 529 C CA . LEU A 1 69 ? -23.710 17.342 33.379 1.00 91.88 69 LEU A CA 1
ATOM 530 C C . LEU A 1 69 ? -22.558 16.579 32.706 1.00 91.88 69 LEU A C 1
ATOM 532 O O . LEU A 1 69 ? -21.666 17.206 32.133 1.00 91.88 69 LEU A O 1
ATOM 536 N N . SER A 1 70 ? -22.585 15.244 32.732 1.00 89.25 70 SER A N 1
ATOM 537 C CA . SER A 1 70 ? -21.596 14.403 32.044 1.00 89.25 70 SER A CA 1
ATOM 538 C C . SER A 1 70 ? -21.687 14.518 30.516 1.00 89.25 70 SER A C 1
ATOM 540 O O . SER A 1 70 ? -20.660 14.648 29.847 1.00 89.25 70 SER A O 1
ATOM 542 N N . PHE A 1 71 ? -22.900 14.591 29.959 1.00 95.94 71 PHE A N 1
ATOM 543 C CA . PHE A 1 71 ? -23.110 14.833 28.534 1.00 95.94 71 PHE A CA 1
ATOM 544 C C . PHE A 1 71 ? -22.591 16.205 28.126 1.00 95.94 71 PHE A C 1
ATOM 546 O O . PHE A 1 71 ? -21.845 16.323 27.164 1.00 95.94 71 PHE A O 1
ATOM 553 N N . LYS A 1 72 ? -22.876 17.255 28.899 1.00 94.62 72 LYS A N 1
ATOM 554 C CA . LYS A 1 72 ? -22.343 18.592 28.612 1.00 94.62 72 LYS A CA 1
ATOM 555 C C . LYS A 1 72 ? -20.809 18.613 28.617 1.00 94.62 72 LYS A C 1
ATOM 557 O O . LYS A 1 72 ? -20.195 19.225 27.740 1.00 94.62 72 LYS A O 1
ATOM 562 N N . LYS A 1 73 ? -20.194 17.919 29.582 1.00 91.75 73 LYS A N 1
ATOM 563 C CA . LYS A 1 73 ? -18.734 17.770 29.682 1.00 91.75 73 LYS A CA 1
ATOM 564 C C . LYS A 1 73 ? -18.118 16.999 28.513 1.00 91.75 73 LYS A C 1
ATOM 566 O O . LYS A 1 73 ? -16.953 17.235 28.225 1.00 91.75 73 LYS A O 1
ATOM 571 N N . THR A 1 74 ? -18.858 16.110 27.854 1.00 92.75 74 THR A N 1
ATOM 572 C CA . THR A 1 74 ? -18.358 15.316 26.716 1.00 92.75 74 THR A CA 1
ATOM 573 C C . THR A 1 74 ? -18.659 15.966 25.367 1.00 92.75 74 THR A C 1
ATOM 575 O O . THR A 1 74 ? -17.791 15.989 24.501 1.00 92.75 74 THR A O 1
ATOM 578 N N . ILE A 1 75 ? -19.831 16.580 25.213 1.00 95.75 75 ILE A N 1
ATOM 579 C CA . ILE A 1 75 ? -20.252 17.265 23.984 1.00 95.75 75 ILE A CA 1
ATOM 580 C C . ILE A 1 75 ? -19.366 18.482 23.700 1.00 95.75 75 ILE A C 1
ATOM 582 O O . ILE A 1 75 ? -18.977 18.706 22.560 1.00 95.75 75 ILE A O 1
ATOM 586 N N . THR A 1 76 ? -19.007 19.259 24.726 1.00 93.69 76 THR A N 1
ATOM 587 C CA . THR A 1 76 ? -18.260 20.511 24.510 1.00 93.69 76 THR A CA 1
ATOM 588 C C . THR A 1 76 ? -16.862 20.259 23.917 1.00 93.69 76 THR A C 1
ATOM 590 O O . THR A 1 76 ? -16.549 20.854 22.887 1.00 93.69 76 THR A O 1
ATOM 593 N N . PRO A 1 77 ? -16.031 19.344 24.465 1.00 95.31 77 PRO A N 1
ATOM 594 C CA . PRO A 1 77 ? -14.761 18.980 23.834 1.00 95.31 77 PRO A CA 1
ATOM 595 C C . PRO A 1 77 ? -14.924 18.349 22.448 1.00 95.31 77 PRO A C 1
ATOM 597 O O . PRO A 1 77 ? -14.098 18.597 21.575 1.00 95.31 77 PRO A O 1
ATOM 600 N N . GLN A 1 78 ? -15.979 17.554 22.228 1.00 96.75 78 GLN A N 1
ATOM 601 C CA . GLN A 1 78 ? -16.248 16.951 20.919 1.00 96.75 78 GLN A CA 1
ATOM 602 C C . GLN A 1 78 ? -16.533 18.009 19.850 1.00 96.75 78 GLN A C 1
ATOM 604 O O . GLN A 1 78 ? -15.989 17.912 18.755 1.00 96.75 78 GLN A O 1
ATOM 609 N N . ILE A 1 79 ? -17.324 19.038 20.170 1.00 97.31 79 ILE A N 1
ATOM 610 C CA . ILE A 1 79 ? -17.595 20.152 19.250 1.00 97.31 79 ILE A CA 1
ATOM 611 C C . ILE A 1 79 ? -16.290 20.857 18.873 1.00 97.31 79 ILE A C 1
ATOM 613 O O . ILE A 1 79 ? -16.016 21.027 17.690 1.00 97.31 79 ILE A O 1
ATOM 617 N N . ILE A 1 80 ? -15.446 21.175 19.859 1.00 95.81 80 ILE A N 1
ATOM 618 C CA . ILE A 1 80 ? -14.158 21.840 19.617 1.00 95.81 80 ILE A CA 1
ATOM 619 C C . ILE A 1 80 ? -13.250 20.974 18.733 1.00 95.81 80 ILE A C 1
ATOM 621 O O . ILE A 1 80 ? -12.624 21.482 17.806 1.00 95.81 80 ILE A O 1
ATOM 625 N N . ALA A 1 81 ? -13.186 19.663 18.985 1.00 96.06 81 ALA A N 1
ATOM 626 C CA . ALA A 1 81 ? -12.383 18.749 18.175 1.00 96.06 81 ALA A CA 1
ATOM 627 C C . ALA A 1 81 ? -12.881 18.672 16.720 1.00 96.06 81 ALA A C 1
ATOM 629 O O . ALA A 1 81 ? -12.073 18.684 15.794 1.00 96.06 81 ALA A O 1
ATOM 630 N N . ILE A 1 82 ? -14.201 18.639 16.512 1.00 95.44 82 ILE A N 1
ATOM 631 C CA . ILE A 1 82 ? -14.811 18.640 15.174 1.00 95.44 82 ILE A CA 1
ATOM 632 C C . ILE A 1 82 ? -14.519 19.954 14.444 1.00 95.44 82 ILE A C 1
ATOM 634 O O . ILE A 1 82 ? -14.172 19.944 13.264 1.00 95.44 82 ILE A O 1
ATOM 638 N N . GLU A 1 83 ? -14.653 21.087 15.130 1.00 97.50 83 GLU A N 1
ATOM 639 C CA . GLU A 1 83 ? -14.359 22.401 14.556 1.00 97.50 83 GLU A CA 1
ATOM 640 C C . GLU A 1 83 ? -12.876 22.547 14.210 1.00 97.50 83 GLU A C 1
ATOM 642 O O . GLU A 1 83 ? -12.554 23.049 13.135 1.00 97.50 83 GLU A O 1
ATOM 647 N N . SER A 1 84 ? -11.983 22.027 15.056 1.00 94.56 84 SER A N 1
ATOM 648 C CA . SER A 1 84 ? -10.540 22.031 14.805 1.00 94.56 84 SER A CA 1
ATOM 649 C C . SER A 1 84 ? -10.129 21.146 13.626 1.00 94.56 84 SER A C 1
ATOM 651 O O . SER A 1 84 ? -9.191 21.500 12.924 1.00 94.56 84 SER A O 1
ATOM 653 N N . ALA A 1 85 ? -10.806 20.019 13.388 1.00 95.69 85 ALA A N 1
ATOM 654 C CA . ALA A 1 85 ? -10.478 19.108 12.284 1.00 95.69 85 ALA A CA 1
ATOM 655 C C . ALA A 1 85 ? -11.009 19.586 10.918 1.00 95.69 85 ALA A C 1
ATOM 657 O O . ALA A 1 85 ? -10.550 19.135 9.869 1.00 95.69 85 ALA A O 1
ATOM 658 N N . ARG A 1 86 ? -11.988 20.498 10.906 1.00 96.06 86 ARG A N 1
ATOM 659 C CA . ARG A 1 86 ? -12.616 21.012 9.680 1.00 96.06 86 ARG A CA 1
ATOM 660 C C . ARG A 1 86 ? -11.637 21.682 8.696 1.00 96.06 86 ARG A C 1
ATOM 662 O O . ARG A 1 86 ? -11.708 21.324 7.521 1.00 96.06 86 ARG A O 1
ATOM 669 N N . PRO A 1 87 ? -10.759 22.623 9.098 1.00 97.25 87 PRO A N 1
ATOM 670 C CA . PRO A 1 87 ? -9.828 23.255 8.160 1.00 97.25 87 PRO A CA 1
ATOM 671 C C . PRO A 1 87 ? -8.815 22.266 7.572 1.00 97.25 87 PRO A C 1
ATOM 673 O O . PRO A 1 87 ? -8.513 22.354 6.388 1.00 97.25 87 PRO A O 1
ATOM 676 N N . GLU A 1 88 ? -8.350 21.288 8.355 1.00 95.81 88 GLU A N 1
ATOM 677 C CA . GLU A 1 88 ? -7.413 20.262 7.872 1.00 95.81 88 GLU A CA 1
ATOM 678 C C . GLU A 1 88 ? -8.029 19.428 6.737 1.00 95.81 88 GLU A C 1
ATOM 680 O O . GLU A 1 88 ? -7.383 19.161 5.726 1.00 95.81 88 GLU A O 1
ATOM 685 N N . ILE A 1 89 ? -9.308 19.059 6.867 1.00 96.38 89 ILE A N 1
ATOM 686 C CA . ILE A 1 89 ? -10.035 18.341 5.809 1.00 96.38 89 ILE A CA 1
ATOM 687 C C . ILE A 1 89 ? -10.161 19.207 4.550 1.00 96.38 89 ILE A C 1
ATOM 689 O O . ILE A 1 89 ? -9.962 18.702 3.447 1.00 96.38 89 ILE A O 1
ATOM 693 N N . GLN A 1 90 ? -10.456 20.501 4.704 1.00 97.62 90 GLN A N 1
ATOM 694 C CA . GLN A 1 90 ? -10.559 21.429 3.572 1.00 97.62 90 GLN A CA 1
ATOM 695 C C . GLN A 1 90 ? -9.222 21.606 2.840 1.00 97.62 90 GLN A C 1
ATOM 697 O O . GLN A 1 90 ? -9.201 21.686 1.615 1.00 97.62 90 GLN A O 1
ATOM 702 N N . GLU A 1 91 ? -8.105 21.633 3.567 1.00 96.62 91 GLU A N 1
ATOM 703 C CA . GLU A 1 91 ? -6.768 21.711 2.973 1.00 96.62 91 GLU A CA 1
ATOM 704 C C . GLU A 1 91 ? -6.431 20.452 2.160 1.00 96.62 91 GLU A C 1
ATOM 706 O O . GLU A 1 91 ? -5.940 20.549 1.034 1.00 96.62 91 GLU A O 1
ATOM 711 N N . ILE A 1 92 ? -6.750 19.266 2.692 1.00 97.38 92 ILE A N 1
ATOM 712 C CA . ILE A 1 92 ? -6.562 17.995 1.977 1.00 97.38 92 ILE A CA 1
ATOM 713 C C . ILE A 1 92 ? -7.404 17.963 0.697 1.00 97.38 92 ILE A C 1
ATOM 715 O O . ILE A 1 92 ? -6.919 17.520 -0.345 1.00 97.38 92 ILE A O 1
ATOM 719 N N . GLU A 1 93 ? -8.648 18.436 0.762 1.00 98.00 93 GLU A N 1
ATOM 720 C CA . GLU A 1 93 ? -9.545 18.492 -0.392 1.00 98.00 93 GLU A CA 1
ATOM 721 C C . GLU A 1 93 ? -9.003 19.423 -1.486 1.00 98.00 93 GLU A C 1
ATOM 723 O O . GLU A 1 93 ? -8.922 19.013 -2.646 1.00 98.00 93 GLU A O 1
ATOM 728 N N . ALA A 1 94 ? -8.533 20.620 -1.119 1.00 96.88 94 ALA A N 1
ATOM 729 C CA . ALA A 1 94 ? -7.902 21.548 -2.057 1.00 96.88 94 ALA A CA 1
ATOM 730 C C . ALA A 1 94 ? -6.650 20.937 -2.714 1.00 96.88 94 ALA A C 1
ATOM 732 O O . ALA A 1 94 ? -6.504 20.969 -3.937 1.00 96.88 94 ALA A O 1
ATOM 733 N N . GLY A 1 95 ? -5.782 20.293 -1.925 1.00 97.69 95 GLY A N 1
ATOM 734 C CA . GLY A 1 95 ? -4.606 19.599 -2.455 1.00 97.69 95 GLY A CA 1
ATOM 735 C C . GLY A 1 95 ? -4.965 18.441 -3.394 1.00 97.69 95 GLY A C 1
ATOM 736 O O . GLY A 1 95 ? -4.282 18.205 -4.393 1.00 97.69 95 GLY A O 1
ATOM 737 N N . GLN A 1 96 ? -6.057 17.724 -3.115 1.00 97.50 96 GLN A N 1
ATOM 738 C CA . GLN A 1 96 ? -6.551 16.669 -3.995 1.00 97.50 96 GLN A CA 1
ATOM 739 C C . GLN A 1 96 ? -7.063 17.233 -5.327 1.00 97.50 96 GLN A C 1
ATOM 741 O O . GLN A 1 96 ? -6.817 16.625 -6.372 1.00 97.50 96 GLN A O 1
ATOM 746 N N . GLU A 1 97 ? -7.746 18.377 -5.312 1.00 98.06 97 GLU A N 1
ATOM 747 C CA . GLU A 1 97 ? -8.211 19.053 -6.525 1.00 98.06 97 GLU A CA 1
ATOM 748 C C . GLU A 1 97 ? -7.034 19.473 -7.419 1.00 98.06 97 GLU A C 1
ATOM 750 O O . GLU A 1 97 ? -7.046 19.223 -8.627 1.00 98.06 97 GLU A O 1
ATOM 755 N N . ASP A 1 98 ? -5.978 20.037 -6.832 1.00 97.12 98 ASP A N 1
ATOM 756 C CA . ASP A 1 98 ? -4.782 20.447 -7.573 1.00 97.12 98 ASP A CA 1
ATOM 757 C C . ASP A 1 98 ? -4.059 19.250 -8.201 1.00 97.12 98 ASP A C 1
ATOM 759 O O . ASP A 1 98 ? -3.726 19.273 -9.389 1.00 97.12 98 ASP A O 1
ATOM 763 N N . LEU A 1 99 ? -3.913 18.145 -7.463 1.00 97.81 99 LEU A N 1
ATOM 764 C CA . LEU A 1 99 ? -3.350 16.907 -8.009 1.00 97.81 99 LEU A CA 1
ATOM 765 C C . LEU A 1 99 ? -4.200 16.325 -9.146 1.00 97.81 99 LEU A C 1
ATOM 767 O O . LEU A 1 99 ? -3.657 15.772 -10.106 1.00 97.81 99 LEU A O 1
ATOM 771 N N . GLN A 1 100 ? -5.528 16.433 -9.072 1.00 97.94 100 GLN A N 1
ATOM 772 C CA . GLN A 1 100 ? -6.405 16.015 -10.167 1.00 97.94 100 GLN A CA 1
ATOM 773 C C . GLN A 1 100 ? -6.210 16.890 -11.413 1.00 97.94 100 GLN A C 1
ATOM 775 O O . GLN A 1 100 ? -6.126 16.355 -12.524 1.00 97.94 100 GLN A O 1
ATOM 780 N N . LYS A 1 101 ? -6.069 18.211 -11.251 1.00 97.94 101 LYS A N 1
ATOM 781 C CA . LYS A 1 101 ? -5.753 19.136 -12.354 1.00 97.94 101 LYS A CA 1
ATOM 782 C C . LYS A 1 101 ? -4.405 18.810 -12.999 1.00 97.94 101 LYS A C 1
ATOM 784 O O . LYS A 1 101 ? -4.301 18.756 -14.221 1.00 97.94 101 LYS A O 1
ATOM 789 N N . GLU A 1 102 ? -3.373 18.529 -12.210 1.00 98.06 102 GLU A N 1
ATOM 790 C CA . GLU A 1 102 ? -2.073 18.141 -12.765 1.00 98.06 102 GLU A CA 1
ATOM 791 C C . GLU A 1 102 ? -2.132 16.800 -13.502 1.00 98.06 102 GLU A C 1
ATOM 793 O O . GLU A 1 102 ? -1.571 16.655 -14.587 1.00 98.06 102 GLU A O 1
ATOM 798 N N . ASN A 1 103 ? -2.843 15.817 -12.950 1.00 97.00 103 ASN A N 1
ATOM 799 C CA . ASN A 1 103 ? -2.955 14.499 -13.564 1.00 97.00 103 ASN A CA 1
ATOM 800 C C . ASN A 1 103 ? -3.730 14.555 -14.888 1.00 97.00 103 ASN A C 1
ATOM 802 O O . ASN A 1 103 ? -3.318 13.930 -15.862 1.00 97.00 103 ASN A O 1
ATOM 806 N N . THR A 1 104 ? -4.806 15.344 -14.962 1.00 98.00 104 THR A N 1
ATOM 807 C CA . THR A 1 104 ? -5.536 15.569 -16.224 1.00 98.00 104 THR A CA 1
ATOM 808 C C . THR A 1 104 ? -4.640 16.223 -17.275 1.00 98.00 104 THR A C 1
ATOM 810 O O . THR A 1 104 ? -4.531 15.699 -18.383 1.00 98.00 104 THR A O 1
ATOM 813 N N . LYS A 1 105 ? -3.881 17.261 -16.907 1.00 98.12 105 LYS A N 1
ATOM 814 C CA . LYS A 1 105 ? -2.892 17.890 -17.795 1.00 98.12 105 LYS A CA 1
ATOM 815 C C . LYS A 1 105 ? -1.834 16.903 -18.303 1.00 98.12 105 LYS A C 1
ATOM 817 O O . LYS A 1 105 ? -1.539 16.865 -19.495 1.00 98.12 105 LYS A O 1
ATOM 822 N N . LEU A 1 106 ? -1.265 16.081 -17.420 1.00 98.31 106 LEU A N 1
ATOM 823 C CA . LEU A 1 106 ? -0.280 15.067 -17.814 1.00 98.31 106 LEU A CA 1
ATOM 824 C C . LEU A 1 106 ? -0.891 14.000 -18.729 1.00 98.31 106 LEU A C 1
ATOM 826 O O . LEU A 1 106 ? -0.233 13.527 -19.655 1.00 98.31 106 LEU A O 1
ATOM 830 N N . GLN A 1 107 ? -2.145 13.612 -18.4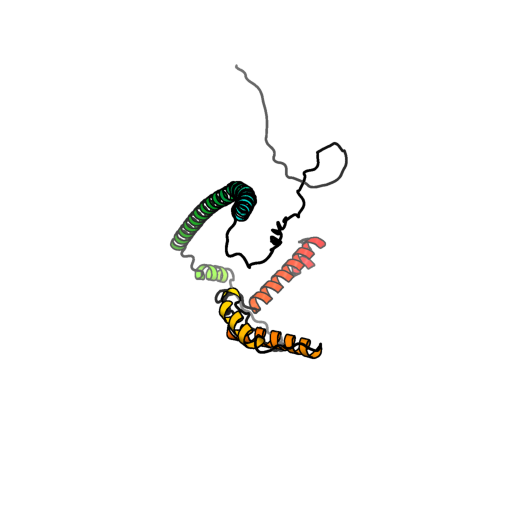98 1.00 98.06 107 GLN A N 1
ATOM 831 C CA . GLN A 1 107 ? -2.852 12.683 -19.378 1.00 98.06 107 GLN A CA 1
ATOM 832 C C . GLN A 1 107 ? -3.055 13.271 -20.777 1.00 98.06 107 GLN A C 1
ATOM 834 O O . GLN A 1 107 ? -2.831 12.557 -21.756 1.00 98.06 107 GLN A O 1
ATOM 839 N N . GLU A 1 108 ? -3.412 14.552 -20.882 1.00 98.00 108 GLU A N 1
ATOM 840 C CA . GLU A 1 108 ? -3.514 15.265 -22.161 1.00 98.00 108 GLU A CA 1
ATOM 841 C C . GLU A 1 108 ? -2.163 15.318 -22.888 1.00 98.00 108 GLU A C 1
ATOM 843 O O . GLU A 1 108 ? -2.088 15.008 -24.078 1.00 98.00 108 GLU A O 1
ATOM 848 N N . GLU A 1 109 ? -1.071 15.613 -22.177 1.00 97.69 109 GLU A N 1
ATOM 849 C CA . GLU A 1 109 ? 0.278 15.609 -22.754 1.00 97.69 109 GLU A CA 1
ATOM 850 C C . GLU A 1 109 ? 0.668 14.215 -23.262 1.00 97.69 109 GLU A C 1
ATOM 852 O O . GLU A 1 109 ? 1.130 14.067 -24.393 1.00 97.69 109 GLU A O 1
ATOM 857 N N . ILE A 1 110 ? 0.414 13.163 -22.477 1.00 96.88 110 ILE A N 1
ATOM 858 C CA . ILE A 1 110 ? 0.669 11.778 -22.893 1.00 96.88 110 ILE A CA 1
ATOM 859 C C . ILE A 1 110 ? -0.142 11.424 -24.144 1.00 96.88 110 ILE A C 1
ATOM 861 O O . ILE A 1 110 ? 0.382 10.755 -25.037 1.00 96.88 110 ILE A O 1
ATOM 865 N N . GLN A 1 111 ? -1.407 11.838 -24.232 1.00 97.81 111 GLN A N 1
ATOM 866 C CA . GLN A 1 111 ? -2.229 11.604 -25.422 1.00 97.81 111 GLN A CA 1
ATOM 867 C C . GLN A 1 111 ? -1.703 12.367 -26.644 1.00 97.81 111 GLN A C 1
ATOM 869 O O . GLN A 1 111 ? -1.641 11.797 -27.737 1.00 97.81 111 GLN A O 1
ATOM 874 N N . SER A 1 112 ? -1.258 13.610 -26.456 1.00 97.38 112 SER A N 1
ATOM 875 C CA . SER A 1 112 ? -0.618 14.413 -27.502 1.00 97.38 112 SER A CA 1
ATOM 876 C C . SER A 1 112 ? 0.656 13.739 -28.018 1.00 97.38 112 SER A C 1
ATOM 878 O O . SER A 1 112 ? 0.791 13.490 -29.218 1.00 97.38 112 SER A O 1
ATOM 880 N N . LEU A 1 113 ? 1.547 13.318 -27.113 1.00 96.75 113 LEU A N 1
ATOM 881 C CA . LEU A 1 113 ? 2.780 12.608 -27.458 1.00 96.75 113 LEU A CA 1
ATOM 882 C C . LEU A 1 113 ? 2.498 11.285 -28.176 1.00 96.75 113 LEU A C 1
ATOM 884 O O . LEU A 1 113 ? 3.173 10.955 -29.150 1.00 96.75 113 LEU A O 1
ATOM 888 N N . ARG A 1 114 ? 1.481 10.529 -27.743 1.00 95.38 114 ARG A N 1
ATOM 889 C CA . ARG A 1 114 ? 1.056 9.301 -28.434 1.00 95.38 114 ARG A CA 1
ATOM 890 C C . ARG A 1 114 ? 0.591 9.587 -29.859 1.00 95.38 114 ARG A C 1
ATOM 892 O O . ARG A 1 114 ? 1.058 8.912 -30.771 1.00 95.38 114 ARG A O 1
ATOM 899 N N . SER A 1 115 ? -0.240 10.610 -30.053 1.00 93.25 115 SER A N 1
ATOM 900 C CA . SER A 1 115 ? -0.697 11.039 -31.383 1.00 93.25 115 SER A CA 1
ATOM 901 C C . SER A 1 115 ? 0.477 11.469 -32.270 1.00 93.25 115 SER A C 1
ATOM 903 O O . SER A 1 115 ? 0.533 11.133 -33.451 1.00 93.25 115 SER A O 1
ATOM 905 N N . GLN A 1 116 ? 1.464 12.162 -31.696 1.00 93.00 116 GLN A N 1
ATOM 906 C CA . GLN A 1 116 ? 2.668 12.588 -32.407 1.00 93.00 116 GLN A CA 1
ATOM 907 C C . GLN A 1 116 ? 3.551 11.404 -32.824 1.00 93.00 116 GLN A C 1
ATOM 909 O O . GLN A 1 116 ? 4.112 11.407 -33.922 1.00 93.00 116 GLN A O 1
ATOM 914 N N . VAL A 1 117 ? 3.696 10.395 -31.962 1.00 89.50 117 VAL A N 1
ATOM 915 C CA . VAL A 1 117 ? 4.409 9.155 -32.292 1.00 89.50 117 VAL A CA 1
ATOM 916 C C . VAL A 1 117 ? 3.665 8.398 -33.385 1.00 89.50 117 VAL A C 1
ATOM 918 O O . VAL A 1 117 ? 4.296 7.980 -34.349 1.00 89.50 117 VAL A O 1
ATOM 921 N N . GLU A 1 118 ? 2.343 8.272 -33.291 1.00 89.81 118 GLU A N 1
ATOM 922 C CA . GLU A 1 118 ? 1.532 7.601 -34.308 1.00 89.81 118 GLU A CA 1
ATOM 923 C C . GLU A 1 118 ? 1.670 8.290 -35.675 1.00 89.81 118 GLU A C 1
ATOM 925 O O . GLU A 1 118 ? 2.016 7.638 -36.663 1.00 89.81 118 GLU A O 1
ATOM 930 N N . ALA A 1 119 ? 1.569 9.621 -35.723 1.00 84.25 119 ALA A N 1
ATOM 931 C CA . ALA A 1 119 ? 1.819 10.395 -36.937 1.00 84.25 119 ALA A CA 1
ATOM 932 C C . ALA A 1 119 ? 3.244 10.179 -37.487 1.00 84.25 119 ALA A C 1
ATOM 934 O O . ALA A 1 119 ? 3.420 9.961 -38.684 1.00 84.25 119 ALA A O 1
ATOM 935 N N . GLN A 1 120 ? 4.274 10.161 -36.633 1.00 80.44 120 GLN A N 1
ATOM 936 C CA . GLN A 1 120 ? 5.649 9.877 -37.066 1.00 80.44 120 GLN A CA 1
ATOM 937 C C . GLN A 1 120 ? 5.832 8.442 -37.580 1.00 80.44 120 GLN A C 1
ATOM 939 O O . GLN A 1 120 ? 6.575 8.232 -38.541 1.00 80.44 120 GLN A O 1
ATOM 944 N N . THR A 1 121 ? 5.146 7.456 -36.997 1.00 65.12 121 THR A N 1
ATOM 945 C CA . THR A 1 121 ? 5.186 6.064 -37.475 1.00 65.12 121 THR A CA 1
ATOM 946 C C . THR A 1 121 ? 4.485 5.878 -38.819 1.00 65.12 121 THR A C 1
ATOM 948 O O . THR A 1 121 ? 4.906 5.027 -39.597 1.00 65.12 121 THR A O 1
ATOM 951 N N . LEU A 1 122 ? 3.486 6.708 -39.143 1.00 59.19 122 LEU A N 1
ATOM 952 C CA . LEU A 1 122 ? 2.817 6.694 -40.448 1.00 59.19 122 LEU A CA 1
ATOM 953 C C . LEU A 1 122 ? 3.677 7.315 -41.566 1.00 59.19 122 LEU A C 1
ATOM 955 O O . LEU A 1 122 ? 3.574 6.894 -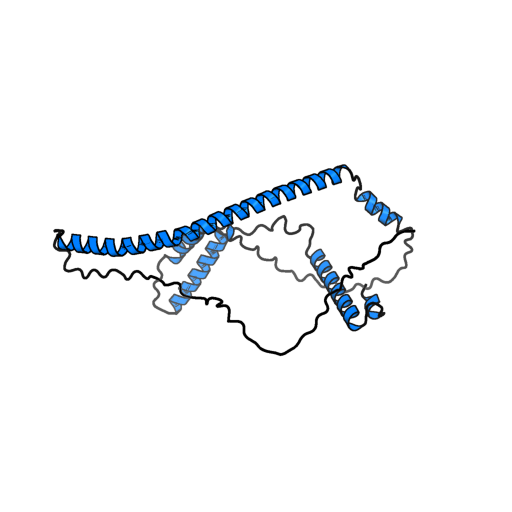42.715 1.00 59.19 122 LEU A O 1
ATOM 959 N N . PHE A 1 123 ? 4.565 8.265 -41.244 1.00 58.19 123 PHE A N 1
ATOM 960 C CA . PHE A 1 123 ? 5.433 8.944 -42.223 1.00 58.19 123 PHE A CA 1
ATOM 961 C C . PHE A 1 123 ? 6.869 8.399 -42.307 1.00 58.19 123 PHE A C 1
ATOM 963 O O . PHE A 1 123 ? 7.625 8.804 -43.192 1.00 58.19 123 PHE A O 1
ATOM 970 N N . THR A 1 124 ? 7.267 7.457 -41.445 1.00 52.47 124 THR A N 1
ATOM 971 C CA . THR A 1 124 ? 8.602 6.839 -41.501 1.00 52.47 124 THR A CA 1
ATOM 972 C C . THR A 1 124 ? 8.542 5.340 -41.804 1.00 52.47 124 THR A C 1
ATOM 974 O O . THR A 1 124 ? 8.686 4.508 -40.910 1.00 52.47 124 THR A O 1
ATOM 977 N N . PRO A 1 125 ? 8.468 4.937 -43.087 1.00 52.12 125 PRO A N 1
ATOM 978 C CA . PRO A 1 125 ? 8.742 3.563 -43.480 1.00 52.12 125 PRO A CA 1
ATOM 979 C C . PRO A 1 125 ? 10.261 3.318 -43.480 1.00 52.12 125 PRO A C 1
ATOM 981 O O . PRO A 1 125 ? 10.850 2.933 -44.484 1.00 52.12 125 PRO A O 1
ATOM 984 N N . LYS A 1 126 ? 10.943 3.530 -42.348 1.00 56.53 126 LYS A N 1
ATOM 985 C CA . LYS A 1 126 ? 12.252 2.908 -42.109 1.00 56.53 126 LYS A CA 1
ATOM 986 C C . LYS A 1 126 ? 11.994 1.613 -41.365 1.00 56.53 126 LYS A C 1
ATOM 988 O O . LYS A 1 126 ? 12.166 1.507 -40.157 1.00 56.53 126 LYS A O 1
ATOM 993 N N . SER A 1 127 ? 11.543 0.627 -42.141 1.00 67.19 127 SER A N 1
ATOM 994 C CA . SER A 1 127 ? 11.578 -0.773 -41.739 1.00 67.19 127 SER A CA 1
ATOM 995 C C . SER A 1 127 ? 12.955 -1.065 -41.146 1.00 67.19 127 SER A C 1
ATOM 997 O O . SER A 1 127 ? 13.976 -0.732 -41.753 1.00 67.19 127 SER A O 1
ATOM 999 N N . TRP A 1 128 ? 12.993 -1.689 -39.969 1.00 57.78 128 TRP A N 1
ATOM 1000 C CA . TRP A 1 128 ? 14.230 -2.136 -39.320 1.00 57.78 128 TRP A CA 1
ATOM 1001 C C . TRP A 1 128 ? 15.127 -2.955 -40.267 1.00 57.78 128 TRP A C 1
ATOM 1003 O O . TRP A 1 128 ? 16.348 -2.946 -40.115 1.00 57.78 128 TRP A O 1
ATOM 1013 N N . ALA A 1 129 ? 14.546 -3.579 -41.300 1.00 57.59 129 ALA A N 1
ATOM 1014 C CA . ALA A 1 129 ? 15.275 -4.251 -42.372 1.00 57.59 129 ALA A CA 1
ATOM 1015 C C . ALA A 1 129 ? 16.202 -3.311 -43.167 1.00 57.59 129 ALA A C 1
ATOM 1017 O O . ALA A 1 129 ? 17.312 -3.705 -43.503 1.00 57.59 129 ALA A O 1
ATOM 1018 N N . ALA A 1 130 ? 15.803 -2.062 -43.426 1.00 56.47 130 ALA A N 1
ATOM 1019 C CA . ALA A 1 130 ? 16.634 -1.087 -44.137 1.00 56.47 130 ALA A CA 1
ATOM 1020 C C . ALA A 1 130 ? 17.807 -0.591 -43.276 1.00 56.47 130 ALA A C 1
ATOM 1022 O O . ALA A 1 130 ? 18.901 -0.369 -43.787 1.00 56.47 130 ALA A O 1
ATOM 1023 N N . VAL A 1 131 ? 17.601 -0.466 -41.960 1.00 60.38 131 VAL A N 1
ATOM 1024 C CA . VAL A 1 131 ? 18.660 -0.087 -41.009 1.00 60.38 131 VAL A CA 1
ATOM 1025 C C . VAL A 1 131 ? 19.682 -1.220 -40.857 1.00 60.38 131 VAL A C 1
ATOM 1027 O O . VAL A 1 131 ? 20.884 -0.968 -40.871 1.00 60.38 131 VAL A O 1
ATOM 1030 N N . ALA A 1 132 ? 19.221 -2.474 -40.797 1.00 61.25 132 ALA A N 1
ATOM 1031 C CA . ALA A 1 132 ? 20.093 -3.648 -40.780 1.00 61.25 132 ALA A CA 1
ATOM 1032 C C . ALA A 1 132 ? 20.835 -3.850 -42.114 1.00 61.25 132 ALA A C 1
ATOM 1034 O O . ALA A 1 132 ? 22.026 -4.147 -42.110 1.00 61.25 132 ALA A O 1
ATOM 1035 N N . ALA A 1 133 ? 20.169 -3.634 -43.253 1.00 61.44 133 ALA A N 1
ATOM 1036 C CA . ALA A 1 133 ? 20.789 -3.732 -44.573 1.00 61.44 133 ALA A CA 1
ATOM 1037 C C . ALA A 1 133 ? 21.843 -2.637 -44.804 1.00 61.44 133 ALA A C 1
ATOM 1039 O O . ALA A 1 133 ? 22.893 -2.923 -45.367 1.00 61.44 133 ALA A O 1
ATOM 1040 N N . ALA A 1 134 ? 21.620 -1.411 -44.319 1.00 58.69 134 ALA A N 1
ATOM 1041 C CA . ALA A 1 134 ? 22.620 -0.345 -44.378 1.00 58.69 134 ALA A CA 1
ATOM 1042 C C . ALA A 1 134 ? 23.844 -0.642 -43.489 1.00 58.69 134 ALA A C 1
ATOM 1044 O O . ALA A 1 134 ? 24.974 -0.380 -43.895 1.00 58.69 134 ALA A O 1
ATOM 1045 N N . ALA A 1 135 ? 23.635 -1.245 -42.312 1.00 59.28 135 ALA A N 1
ATOM 1046 C CA . ALA A 1 135 ? 24.724 -1.688 -41.440 1.00 59.28 135 ALA A CA 1
ATOM 1047 C C . ALA A 1 135 ? 25.515 -2.868 -42.038 1.00 59.28 135 ALA A C 1
ATOM 1049 O O . ALA A 1 135 ? 26.735 -2.916 -41.911 1.00 59.28 135 ALA A O 1
ATOM 1050 N N . ALA A 1 136 ? 24.837 -3.786 -42.735 1.00 58.47 136 ALA A N 1
ATOM 1051 C CA . ALA A 1 136 ? 25.477 -4.893 -43.444 1.00 58.47 136 ALA A CA 1
ATOM 1052 C C . ALA A 1 136 ? 26.218 -4.429 -44.711 1.00 58.47 136 ALA A C 1
ATOM 1054 O O . ALA A 1 136 ? 27.299 -4.928 -45.000 1.00 58.47 136 ALA A O 1
ATOM 1055 N N . ALA A 1 137 ? 25.688 -3.439 -45.437 1.00 56.91 137 ALA A N 1
ATOM 1056 C CA . ALA A 1 137 ? 26.330 -2.868 -46.623 1.00 56.91 137 ALA A CA 1
ATOM 1057 C C . ALA A 1 137 ? 27.562 -2.008 -46.283 1.00 56.91 137 ALA A C 1
ATOM 1059 O O . ALA A 1 137 ? 28.496 -1.938 -47.079 1.00 56.91 137 ALA A O 1
ATOM 1060 N N . ALA A 1 138 ? 27.596 -1.388 -45.098 1.00 55.09 138 ALA A N 1
ATOM 1061 C CA . ALA A 1 138 ? 28.782 -0.695 -44.588 1.00 55.09 138 ALA A CA 1
ATOM 1062 C C . ALA A 1 138 ? 29.907 -1.666 -44.171 1.00 55.09 138 ALA A C 1
ATOM 1064 O O . ALA A 1 138 ? 31.074 -1.282 -44.145 1.00 55.09 138 ALA A O 1
ATOM 1065 N N . ALA A 1 139 ? 29.573 -2.930 -43.895 1.00 51.31 139 ALA A N 1
ATOM 1066 C CA . ALA A 1 139 ? 30.519 -4.010 -43.631 1.00 51.31 139 ALA A CA 1
ATOM 1067 C C . ALA A 1 139 ? 30.816 -4.796 -44.923 1.00 51.31 139 ALA A C 1
ATOM 1069 O O . ALA A 1 139 ? 30.494 -5.975 -45.057 1.00 51.31 139 ALA A O 1
ATOM 1070 N N . GLY A 1 140 ? 31.410 -4.121 -45.906 1.00 42.72 140 GLY A N 1
ATOM 1071 C CA . GLY A 1 140 ? 31.863 -4.752 -47.143 1.00 42.72 140 GLY A CA 1
ATOM 1072 C C . GLY A 1 140 ? 32.989 -5.771 -46.911 1.00 42.72 140 GLY A C 1
ATOM 1073 O O . GLY A 1 140 ? 34.114 -5.385 -46.622 1.00 42.72 140 GLY A O 1
ATOM 1074 N N . ASN A 1 141 ? 32.655 -7.049 -47.122 1.00 44.66 141 ASN A N 1
ATOM 1075 C CA . ASN A 1 141 ? 33.475 -8.188 -47.573 1.00 44.66 141 ASN A CA 1
ATOM 1076 C C . ASN A 1 141 ? 34.695 -8.668 -46.750 1.00 44.66 141 ASN A C 1
ATOM 1078 O O . ASN A 1 141 ? 35.761 -8.061 -46.777 1.00 44.66 141 ASN A O 1
ATOM 1082 N N . THR A 1 142 ? 34.583 -9.892 -46.200 1.00 38.69 142 THR A N 1
ATOM 1083 C CA . THR A 1 142 ? 35.335 -11.133 -46.571 1.00 38.69 142 THR A CA 1
ATOM 1084 C C . THR A 1 142 ? 35.435 -12.077 -45.354 1.00 38.69 142 THR A C 1
ATOM 1086 O O . THR A 1 142 ? 36.075 -11.703 -44.373 1.00 38.69 142 THR A O 1
ATOM 1089 N N . PRO A 1 143 ? 34.876 -13.307 -45.370 1.00 42.53 143 PRO A N 1
ATOM 1090 C CA . PRO A 1 143 ? 35.232 -14.331 -44.395 1.00 42.53 143 PRO A CA 1
ATOM 1091 C C . PRO A 1 143 ? 36.371 -15.197 -44.953 1.00 42.53 143 PRO A C 1
ATOM 1093 O O . PRO A 1 143 ? 36.134 -16.224 -45.580 1.00 42.53 143 PRO A O 1
ATOM 1096 N N . GLU A 1 144 ? 37.613 -14.779 -44.717 1.00 32.38 144 GLU A N 1
ATOM 1097 C CA . GLU A 1 144 ? 38.767 -15.683 -44.747 1.00 32.38 144 GLU A CA 1
ATOM 1098 C C . GLU A 1 144 ? 38.925 -16.265 -43.342 1.00 32.38 144 GLU A C 1
ATOM 1100 O O . GLU A 1 144 ? 39.165 -15.571 -42.353 1.00 32.38 144 GLU A O 1
ATOM 1105 N N . GLN A 1 145 ? 38.705 -17.568 -43.272 1.00 40.91 145 GLN A N 1
ATOM 1106 C CA . GLN A 1 145 ? 38.888 -18.416 -42.112 1.00 40.91 145 GLN A CA 1
ATOM 1107 C C . GLN A 1 145 ? 40.381 -18.719 -41.925 1.00 40.91 145 GLN A C 1
ATOM 1109 O O . GLN A 1 145 ? 40.994 -19.246 -42.849 1.00 40.91 145 GLN A O 1
ATOM 1114 N N . PRO A 1 146 ? 40.945 -18.551 -40.716 1.00 36.75 146 PRO A N 1
ATOM 1115 C CA . PRO A 1 146 ? 42.059 -19.387 -40.310 1.00 36.75 146 PRO A CA 1
ATOM 1116 C C . PRO A 1 146 ? 41.679 -20.237 -39.100 1.00 36.75 146 PRO A C 1
ATOM 1118 O O . PRO A 1 146 ? 41.298 -19.764 -38.028 1.00 36.75 146 PRO A O 1
ATOM 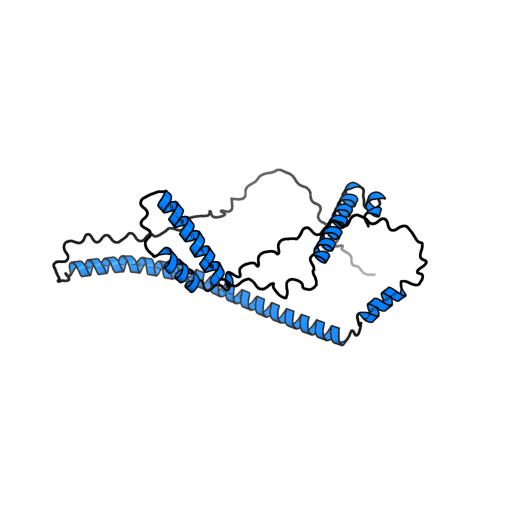1121 N N . SER A 1 147 ? 41.808 -21.537 -39.324 1.00 44.62 147 SER A N 1
ATOM 1122 C CA . SER A 1 147 ? 41.809 -22.616 -38.352 1.00 44.62 147 SER A CA 1
ATOM 1123 C C . SER A 1 147 ? 42.689 -22.273 -37.151 1.00 44.62 147 SER A C 1
ATOM 1125 O O . SER A 1 147 ? 43.902 -22.143 -37.294 1.00 44.62 147 SER A O 1
ATOM 1127 N N . ASN A 1 148 ? 42.109 -22.185 -35.953 1.00 34.41 148 ASN A N 1
ATOM 1128 C CA . ASN A 1 148 ? 42.902 -22.304 -34.737 1.00 34.41 148 ASN A CA 1
ATOM 1129 C C . ASN A 1 148 ? 42.156 -23.066 -33.641 1.00 34.41 148 ASN A C 1
ATOM 1131 O O . ASN A 1 148 ? 40.967 -22.874 -33.398 1.00 34.41 148 ASN A O 1
ATOM 1135 N N . ALA A 1 149 ? 42.907 -23.993 -33.055 1.00 33.81 149 ALA A N 1
ATOM 1136 C CA . ALA A 1 149 ? 42.518 -25.102 -32.203 1.00 33.81 149 ALA A CA 1
ATOM 1137 C C . ALA A 1 149 ? 41.396 -24.818 -31.188 1.00 33.81 149 ALA A C 1
ATOM 1139 O O . ALA A 1 149 ? 41.492 -23.946 -30.323 1.00 33.81 149 ALA A O 1
ATOM 1140 N N . ILE A 1 150 ? 40.369 -25.669 -31.232 1.00 33.81 150 ILE A N 1
ATOM 1141 C CA . ILE A 1 150 ? 39.377 -25.834 -30.171 1.00 33.81 150 ILE A CA 1
ATOM 1142 C C . ILE A 1 150 ? 40.093 -26.442 -28.960 1.00 33.81 150 ILE A C 1
ATOM 1144 O O . ILE A 1 150 ? 40.300 -27.650 -28.881 1.00 33.81 150 ILE A O 1
ATOM 1148 N N . ILE A 1 151 ? 40.467 -25.599 -28.000 1.00 39.03 151 ILE A N 1
ATOM 1149 C CA . ILE A 1 151 ? 40.694 -26.027 -26.61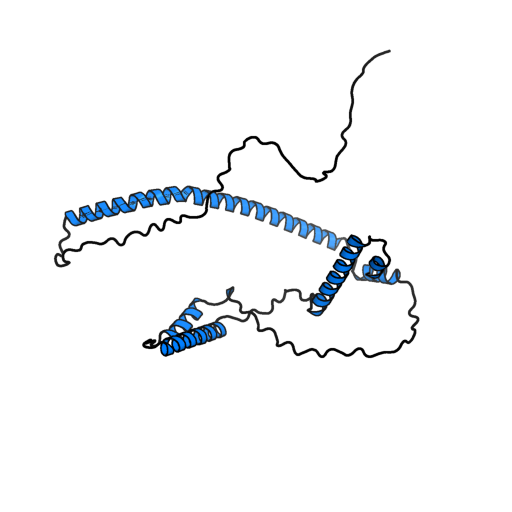8 1.00 39.03 151 ILE A CA 1
ATOM 1150 C C . ILE A 1 151 ? 39.318 -25.977 -25.937 1.00 39.03 151 ILE A C 1
ATOM 1152 O O . ILE A 1 151 ? 38.790 -24.875 -25.743 1.00 39.03 151 ILE A O 1
ATOM 1156 N N . PRO A 1 152 ? 38.687 -27.109 -25.572 1.00 40.16 152 PRO A N 1
ATOM 1157 C CA . PRO A 1 152 ? 37.424 -27.064 -24.853 1.00 40.16 152 PRO A CA 1
ATOM 1158 C C . PRO A 1 152 ? 37.686 -26.559 -23.430 1.00 40.16 152 PRO A C 1
ATOM 1160 O O . PRO A 1 152 ? 38.183 -27.270 -22.559 1.00 40.16 152 PRO A O 1
ATOM 1163 N N . ARG A 1 153 ? 37.357 -25.286 -23.197 1.00 34.03 153 ARG A N 1
ATOM 1164 C CA . ARG A 1 153 ? 37.311 -24.675 -21.866 1.00 34.03 153 ARG A CA 1
ATOM 1165 C C . ARG A 1 153 ? 36.266 -25.433 -21.021 1.00 34.03 153 ARG A C 1
ATOM 1167 O O . ARG A 1 153 ? 35.156 -25.649 -21.511 1.00 34.03 153 ARG A O 1
ATOM 1174 N N . PRO A 1 154 ? 36.570 -25.831 -19.771 1.00 39.25 154 PRO A N 1
ATOM 1175 C CA . PRO A 1 154 ? 35.695 -26.696 -18.989 1.00 39.25 154 PRO A CA 1
ATOM 1176 C C . PRO A 1 154 ? 34.371 -25.988 -18.693 1.00 39.25 154 PRO A C 1
ATOM 1178 O O . PRO A 1 154 ? 34.319 -24.950 -18.026 1.00 39.25 154 PRO A O 1
ATOM 1181 N N . ARG A 1 155 ? 33.290 -26.562 -19.226 1.00 38.41 155 ARG A N 1
ATOM 1182 C CA . ARG A 1 155 ? 31.904 -26.174 -18.975 1.00 38.41 155 ARG A CA 1
ATOM 1183 C C . ARG A 1 155 ? 31.639 -26.369 -17.484 1.00 38.41 155 ARG A C 1
ATOM 1185 O O . ARG A 1 155 ? 31.500 -27.497 -17.028 1.00 38.41 155 ARG A O 1
ATOM 1192 N N . LYS A 1 156 ? 31.592 -25.274 -16.716 1.00 42.03 156 LYS A N 1
ATOM 1193 C CA . LYS A 1 156 ? 31.038 -25.299 -15.357 1.00 42.03 156 LYS A CA 1
ATOM 1194 C C . LYS A 1 156 ? 29.622 -25.850 -15.468 1.00 42.03 156 LYS A C 1
ATOM 1196 O O . LYS A 1 156 ? 28.754 -25.202 -16.050 1.00 42.03 156 LYS A O 1
ATOM 1201 N N . GLU A 1 157 ? 29.433 -27.058 -14.956 1.00 37.78 157 GLU A N 1
ATOM 1202 C CA . GLU A 1 157 ? 28.131 -27.683 -14.808 1.00 37.78 157 GL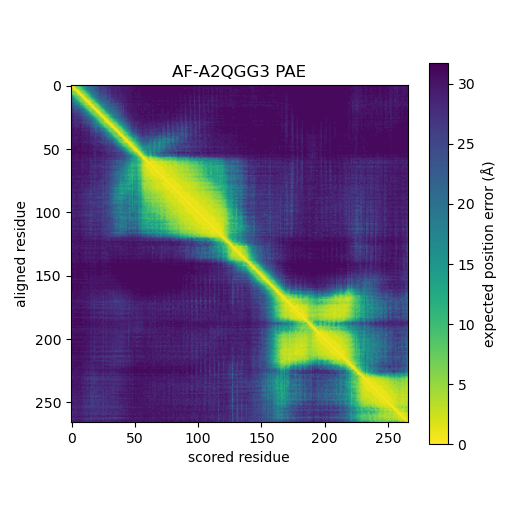U A CA 1
ATOM 1203 C C . GLU A 1 157 ? 27.177 -26.682 -14.155 1.00 37.78 157 GLU A C 1
ATOM 1205 O O . GLU A 1 157 ? 27.499 -26.052 -13.140 1.00 37.78 157 GLU A O 1
ATOM 1210 N N . LEU A 1 158 ? 26.014 -26.501 -14.782 1.00 42.41 158 LEU A N 1
ATOM 1211 C CA . LEU A 1 158 ? 24.884 -25.796 -14.202 1.00 42.41 158 LEU A CA 1
ATOM 1212 C C . LEU A 1 158 ? 24.515 -26.550 -12.926 1.00 42.41 158 LEU A C 1
ATOM 1214 O O . LEU A 1 158 ? 23.751 -27.511 -12.965 1.00 42.41 158 LEU A O 1
ATOM 1218 N N . ARG A 1 159 ? 25.087 -26.135 -11.791 1.00 38.34 159 ARG A N 1
ATOM 1219 C CA . ARG A 1 159 ? 24.576 -26.509 -10.476 1.00 38.34 159 ARG A CA 1
ATOM 1220 C C . ARG A 1 159 ? 23.087 -26.218 -10.525 1.00 38.34 159 ARG A C 1
ATOM 1222 O O . ARG A 1 159 ? 22.718 -25.059 -10.709 1.00 38.34 159 ARG A O 1
ATOM 1229 N N . GLN A 1 160 ? 22.281 -27.274 -10.438 1.00 46.94 160 GLN A N 1
ATOM 1230 C CA . GLN A 1 160 ? 20.827 -27.221 -10.418 1.00 46.94 160 GLN A CA 1
ATOM 1231 C C . GLN A 1 160 ? 20.403 -26.125 -9.440 1.00 46.94 160 GLN A C 1
ATOM 1233 O O . GLN A 1 160 ? 20.459 -26.291 -8.220 1.00 46.94 160 GLN A O 1
ATOM 1238 N N . ALA A 1 161 ? 20.053 -24.960 -9.978 1.00 47.41 161 ALA A N 1
ATOM 1239 C CA . ALA A 1 161 ? 19.455 -23.910 -9.191 1.00 47.41 161 ALA A CA 1
ATOM 1240 C C . ALA A 1 161 ? 18.087 -24.458 -8.798 1.00 47.41 161 ALA A C 1
ATOM 1242 O O . ALA A 1 161 ? 17.239 -24.649 -9.667 1.00 47.41 161 ALA A O 1
ATOM 1243 N N . LYS A 1 162 ? 17.899 -24.780 -7.510 1.00 52.41 162 LYS A N 1
ATOM 1244 C CA . LYS A 1 162 ? 16.567 -25.045 -6.954 1.00 52.41 162 LYS A CA 1
ATOM 1245 C C . LYS A 1 162 ? 15.638 -23.971 -7.501 1.00 52.41 162 LYS A C 1
ATOM 1247 O O . LYS A 1 162 ? 15.938 -22.786 -7.330 1.00 52.41 162 LYS A O 1
ATOM 1252 N N . GLU A 1 163 ? 14.569 -24.383 -8.177 1.00 52.81 163 GLU A N 1
ATOM 1253 C CA . GLU A 1 163 ? 13.625 -23.427 -8.736 1.00 52.81 163 GLU A CA 1
ATOM 1254 C C . GLU A 1 163 ? 13.195 -22.444 -7.639 1.00 52.81 163 GLU A C 1
ATOM 1256 O O . GLU A 1 163 ? 12.917 -22.859 -6.503 1.00 52.81 163 GLU A O 1
ATOM 1261 N N . PRO A 1 164 ? 13.222 -21.130 -7.918 1.00 59.62 164 PRO A N 1
ATOM 1262 C CA . PRO A 1 164 ? 12.861 -20.146 -6.919 1.00 59.62 164 PRO A CA 1
ATOM 1263 C C . PRO A 1 164 ? 11.402 -20.374 -6.538 1.00 59.62 164 PRO A C 1
ATOM 1265 O O . PRO A 1 164 ? 10.518 -20.332 -7.394 1.00 59.62 164 PRO A O 1
ATOM 1268 N N . LYS A 1 165 ? 11.151 -20.614 -5.244 1.00 62.00 165 LYS A N 1
ATOM 1269 C CA . LYS A 1 165 ? 9.789 -20.773 -4.726 1.00 62.00 165 LYS A CA 1
ATOM 1270 C C . LYS A 1 165 ? 8.942 -19.589 -5.211 1.00 62.00 165 LYS A C 1
ATOM 1272 O O . LYS A 1 165 ? 9.378 -18.443 -5.038 1.00 62.00 165 LYS A O 1
ATOM 1277 N N . PRO A 1 166 ? 7.766 -19.836 -5.813 1.00 66.12 166 PRO A N 1
ATOM 1278 C CA . PRO A 1 166 ? 6.921 -18.761 -6.301 1.00 66.12 166 PRO A CA 1
ATOM 1279 C C . PRO A 1 166 ? 6.569 -17.843 -5.130 1.00 66.12 166 PRO A C 1
ATOM 1281 O O . PRO A 1 166 ? 6.189 -18.296 -4.047 1.00 66.12 166 PRO A O 1
ATOM 1284 N N . LYS A 1 167 ? 6.758 -16.537 -5.330 1.00 76.12 167 LYS A N 1
ATOM 1285 C CA . LYS A 1 167 ? 6.412 -15.529 -4.324 1.00 76.12 167 LYS A CA 1
ATOM 1286 C C . LYS A 1 167 ? 4.908 -15.591 -4.063 1.00 76.12 167 LYS A C 1
ATOM 1288 O O . LYS A 1 167 ? 4.145 -15.910 -4.965 1.00 76.12 167 LYS A O 1
ATOM 1293 N N . ARG A 1 168 ? 4.464 -15.310 -2.840 1.00 81.75 168 ARG A N 1
ATOM 1294 C CA . ARG A 1 168 ? 3.032 -15.297 -2.500 1.00 81.75 168 ARG A CA 1
ATOM 1295 C C . ARG A 1 168 ? 2.415 -13.943 -2.844 1.00 81.75 168 ARG A C 1
ATOM 1297 O O . ARG A 1 168 ? 3.019 -12.907 -2.569 1.00 81.75 168 ARG A O 1
ATOM 1304 N N . ALA A 1 169 ? 1.219 -13.939 -3.428 1.00 83.19 169 ALA A N 1
ATOM 1305 C CA . ALA A 1 169 ? 0.496 -12.714 -3.758 1.00 83.19 169 ALA A CA 1
ATOM 1306 C C . ALA A 1 169 ? -0.379 -12.256 -2.579 1.00 83.19 169 ALA A C 1
ATOM 1308 O O . ALA A 1 169 ? -1.602 -12.358 -2.628 1.00 83.19 169 ALA A O 1
ATOM 1309 N N . TYR A 1 170 ? 0.250 -11.716 -1.531 1.00 84.44 170 TYR A N 1
ATOM 1310 C CA . TYR A 1 170 ? -0.437 -11.254 -0.315 1.00 84.44 170 TYR A CA 1
ATOM 1311 C C . TYR A 1 170 ? -1.545 -10.220 -0.578 1.00 84.44 170 TYR A C 1
ATOM 1313 O O . TYR A 1 170 ? -2.564 -10.223 0.100 1.00 84.44 170 TYR A O 1
ATOM 1321 N N . ASN A 1 171 ? -1.397 -9.393 -1.616 1.00 80.38 171 ASN A N 1
ATOM 1322 C CA . ASN A 1 171 ? -2.388 -8.374 -1.983 1.00 80.38 171 ASN A CA 1
ATOM 1323 C C . ASN A 1 171 ? -3.694 -8.959 -2.550 1.00 80.38 171 ASN A C 1
ATOM 1325 O O . ASN A 1 171 ? -4.681 -8.244 -2.664 1.00 80.38 171 ASN A O 1
ATOM 1329 N N . ARG A 1 172 ? -3.686 -10.230 -2.967 1.00 80.06 172 ARG A N 1
ATOM 1330 C CA . ARG A 1 172 ? -4.854 -10.943 -3.512 1.00 80.06 172 ARG A CA 1
ATOM 1331 C C . ARG A 1 172 ? -5.394 -11.996 -2.547 1.00 80.06 172 ARG A C 1
ATOM 1333 O O . ARG A 1 172 ? -6.255 -12.778 -2.932 1.00 80.06 172 ARG A O 1
ATOM 1340 N N . ALA A 1 173 ? -4.836 -12.068 -1.341 1.00 86.81 173 ALA A N 1
ATOM 1341 C CA . ALA A 1 173 ? -5.278 -13.010 -0.333 1.00 86.81 173 ALA A CA 1
ATOM 1342 C C . ALA A 1 173 ? -6.616 -12.564 0.260 1.00 86.81 173 ALA A C 1
ATOM 1344 O O . ALA A 1 173 ? -6.790 -11.391 0.596 1.00 86.81 173 ALA A O 1
ATOM 1345 N N . ASP A 1 174 ? -7.528 -13.516 0.443 1.00 86.56 174 ASP A N 1
ATOM 1346 C CA . ASP A 1 174 ? -8.707 -13.312 1.276 1.00 86.56 174 ASP A CA 1
ATOM 1347 C C . ASP A 1 174 ? -8.309 -13.484 2.749 1.00 86.56 174 ASP A C 1
ATOM 1349 O O . ASP A 1 174 ? -8.275 -14.589 3.300 1.00 86.56 174 ASP A O 1
ATOM 1353 N N . TRP A 1 175 ? -7.956 -12.367 3.385 1.00 88.88 175 TRP A N 1
ATOM 1354 C CA . TRP A 1 175 ? -7.525 -12.349 4.782 1.00 88.88 175 TRP A CA 1
ATOM 1355 C C . TRP A 1 175 ? -8.624 -12.778 5.757 1.00 88.88 175 TRP A C 1
ATOM 1357 O O . TRP A 1 175 ? -8.302 -13.307 6.823 1.00 88.88 175 TRP A O 1
ATOM 1367 N N . ALA A 1 176 ? -9.902 -12.612 5.398 1.00 88.88 176 ALA A N 1
ATOM 1368 C CA . ALA A 1 176 ? -11.011 -13.047 6.238 1.00 88.88 176 ALA A CA 1
ATOM 1369 C C . ALA A 1 176 ? -11.066 -14.579 6.308 1.00 88.88 176 ALA A C 1
ATOM 1371 O O . ALA A 1 176 ? -11.188 -15.140 7.398 1.00 88.88 176 ALA A O 1
ATOM 1372 N N . GLN A 1 177 ? -10.881 -15.266 5.177 1.00 87.69 177 GLN A N 1
ATOM 1373 C CA . GLN A 1 177 ? -10.799 -16.730 5.156 1.00 87.69 177 GLN A CA 1
ATOM 1374 C C . GLN A 1 177 ? -9.535 -17.261 5.833 1.00 87.69 177 GLN A C 1
ATOM 1376 O O . GLN A 1 177 ? -9.618 -18.224 6.592 1.00 87.69 177 GLN A O 1
ATOM 1381 N N . VAL A 1 178 ? -8.380 -16.617 5.620 1.00 89.56 178 VAL A N 1
ATOM 1382 C CA . VAL A 1 178 ? -7.130 -16.982 6.313 1.00 89.56 178 VAL A CA 1
ATOM 1383 C C . VAL A 1 178 ? -7.327 -16.912 7.828 1.00 89.56 178 VAL A C 1
ATOM 1385 O O . VAL A 1 178 ? -7.011 -17.871 8.531 1.00 89.56 178 VAL A O 1
ATOM 1388 N N . GLY A 1 179 ? -7.896 -15.810 8.326 1.00 86.50 179 GLY A N 1
ATOM 1389 C CA . GLY A 1 179 ? -8.185 -15.621 9.745 1.00 86.50 179 GLY A CA 1
ATOM 1390 C C . GLY A 1 179 ? -9.137 -16.681 10.294 1.00 86.50 179 GLY A C 1
ATOM 1391 O O . GLY A 1 179 ? -8.844 -17.283 11.322 1.00 86.50 179 GLY A O 1
ATOM 1392 N N . GLN A 1 180 ? -10.231 -16.978 9.587 1.00 87.75 180 GLN A N 1
ATOM 1393 C CA . GLN A 1 180 ? -11.188 -18.012 9.999 1.00 87.75 180 GLN A CA 1
ATOM 1394 C C . GLN A 1 180 ? -10.564 -19.410 10.045 1.00 87.75 180 GLN A C 1
ATOM 1396 O O . GLN A 1 180 ? -10.837 -20.165 10.976 1.00 87.75 180 GLN A O 1
ATOM 1401 N N . SER A 1 181 ? -9.723 -19.762 9.072 1.00 86.75 181 SER A N 1
ATOM 1402 C CA . SER A 1 181 ? -9.028 -21.053 9.043 1.00 86.75 181 SER A CA 1
ATOM 1403 C C . SER A 1 181 ? -8.031 -21.192 10.196 1.00 86.75 181 SER A C 1
ATOM 1405 O O . SER A 1 181 ? -7.979 -22.246 10.828 1.00 86.75 181 SER A O 1
ATOM 1407 N N . ILE A 1 182 ? -7.301 -20.120 10.530 1.00 88.69 182 ILE A N 1
ATOM 1408 C CA . ILE A 1 182 ? -6.392 -20.090 11.687 1.00 88.69 182 ILE A CA 1
ATOM 1409 C C . ILE A 1 182 ? -7.185 -20.190 12.994 1.00 88.69 182 ILE A C 1
ATOM 1411 O O . ILE A 1 182 ? -6.868 -21.024 13.834 1.00 88.69 182 ILE A O 1
ATOM 1415 N N . LEU A 1 183 ? -8.258 -19.410 13.150 1.00 87.06 183 LEU A N 1
ATOM 1416 C CA . LEU A 1 183 ? -9.127 -19.453 14.332 1.00 87.06 183 LEU A CA 1
ATOM 1417 C C . LEU A 1 183 ? -9.752 -20.836 14.544 1.00 87.06 183 LEU A C 1
ATOM 1419 O O . LEU A 1 183 ? -9.793 -21.312 15.673 1.00 87.06 183 LEU A O 1
ATOM 1423 N N . LYS A 1 184 ? -10.181 -21.514 13.474 1.00 84.44 184 LYS A N 1
ATOM 1424 C CA . LYS A 1 184 ? -10.701 -22.888 13.555 1.00 84.44 184 LYS A CA 1
ATOM 1425 C C . LYS A 1 184 ? -9.637 -23.908 13.966 1.00 84.44 184 LYS A C 1
ATOM 1427 O O . LYS A 1 184 ? -9.974 -24.857 14.660 1.00 84.44 184 LYS A O 1
ATOM 1432 N N . GLN A 1 185 ? -8.384 -23.733 13.540 1.00 79.12 185 GLN A N 1
ATOM 1433 C CA . GLN A 1 185 ? -7.288 -24.661 13.854 1.00 79.12 185 GLN A CA 1
ATOM 1434 C C . GLN A 1 185 ? -6.625 -24.406 15.211 1.00 79.12 185 GLN A C 1
ATOM 1436 O O . GLN A 1 185 ? -6.100 -25.340 15.806 1.00 79.12 185 GLN A O 1
ATOM 1441 N N . VAL A 1 186 ? -6.617 -23.161 15.688 1.00 78.88 186 VAL A N 1
ATOM 1442 C CA . VAL A 1 186 ? -5.942 -22.757 16.935 1.00 78.88 186 VAL A CA 1
ATOM 1443 C C . VAL A 1 186 ? -6.926 -22.652 18.103 1.00 78.88 186 VAL A C 1
ATOM 1445 O O . VAL A 1 186 ? -6.547 -22.891 19.242 1.00 78.88 186 VAL A O 1
ATOM 1448 N N . GLY A 1 187 ? -8.194 -22.323 17.838 1.00 65.69 187 GLY A N 1
ATOM 1449 C CA . GLY A 1 187 ? -9.229 -22.118 18.858 1.00 65.69 187 GLY A CA 1
ATOM 1450 C C . GLY A 1 187 ? -9.789 -23.394 19.493 1.00 65.69 187 GLY A C 1
ATOM 1451 O O . GLY A 1 187 ? -10.725 -23.303 20.280 1.00 65.69 187 GLY A O 1
ATOM 1452 N N . GLN A 1 188 ? -9.250 -24.566 19.155 1.00 65.44 188 GLN A N 1
ATOM 1453 C CA . GLN A 1 188 ? -9.613 -25.838 19.776 1.00 65.44 188 GLN A CA 1
ATOM 1454 C C . GLN A 1 188 ? -8.637 -26.121 20.929 1.00 65.44 188 GLN A C 1
ATOM 1456 O O . GLN A 1 188 ? -7.599 -26.743 20.735 1.00 65.44 188 GLN A O 1
ATOM 1461 N N . ASP A 1 189 ? -8.977 -25.604 22.112 1.00 61.84 189 ASP A N 1
ATOM 1462 C CA . ASP A 1 189 ? -8.456 -26.001 23.429 1.00 61.84 189 ASP A CA 1
ATOM 1463 C C . ASP A 1 189 ? -6.937 -25.893 23.655 1.00 61.84 189 ASP A C 1
ATOM 1465 O O . ASP A 1 189 ? -6.207 -26.880 23.741 1.00 61.84 189 ASP A O 1
ATOM 1469 N N . LEU A 1 190 ? -6.458 -24.664 23.872 1.00 64.88 190 LEU A N 1
ATOM 1470 C CA . LEU A 1 190 ? -5.107 -24.406 24.375 1.00 64.88 190 LEU A CA 1
ATOM 1471 C C . LEU A 1 190 ? -5.132 -24.181 25.890 1.00 64.88 190 LEU A C 1
ATOM 1473 O O . LEU A 1 190 ? -5.246 -23.052 26.366 1.00 64.88 190 LEU A O 1
ATOM 1477 N N . LYS A 1 191 ? -5.008 -25.267 26.657 1.00 72.88 191 LYS A N 1
ATOM 1478 C CA . LYS A 1 191 ? -4.713 -25.194 28.092 1.00 72.88 191 LYS A CA 1
ATOM 1479 C C . LYS A 1 191 ? -3.196 -25.206 28.267 1.00 72.88 191 LYS A C 1
ATOM 1481 O O . LYS A 1 191 ? -2.566 -26.248 28.13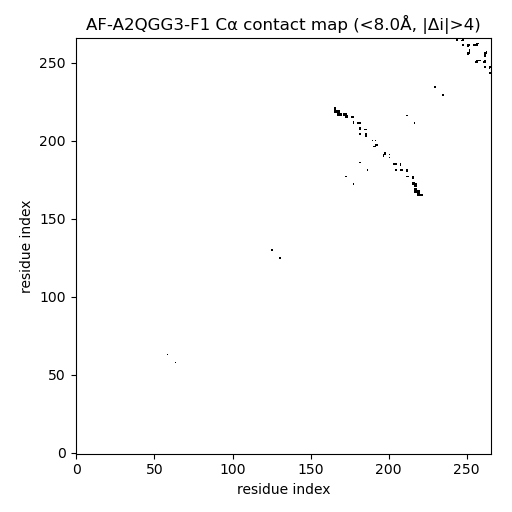7 1.00 72.88 191 LYS A O 1
ATOM 1486 N N . ILE A 1 192 ? -2.610 -24.031 28.478 1.00 79.25 192 ILE A N 1
ATOM 1487 C CA . ILE A 1 192 ? -1.162 -23.881 28.654 1.00 79.25 192 ILE A CA 1
ATOM 1488 C C . ILE A 1 192 ? -0.873 -23.947 30.154 1.00 79.25 192 ILE A C 1
ATOM 1490 O O . ILE A 1 192 ? -1.156 -22.991 30.873 1.00 79.25 192 ILE A O 1
ATOM 1494 N N . GLU A 1 193 ? -0.354 -25.079 30.627 1.00 83.00 193 GLU A N 1
ATOM 1495 C CA . GLU A 1 193 ? 0.032 -25.267 32.036 1.00 83.00 193 GLU A CA 1
ATOM 1496 C C . GLU A 1 193 ? 1.557 -25.310 32.220 1.00 83.00 193 GLU A C 1
ATOM 1498 O O . GLU A 1 193 ? 2.052 -24.991 33.301 1.00 83.00 193 GLU A O 1
ATOM 1503 N N . THR A 1 194 ? 2.311 -25.639 31.165 1.00 90.56 194 THR A N 1
ATOM 1504 C CA . THR A 1 194 ? 3.779 -25.758 31.185 1.00 90.56 194 THR A CA 1
ATOM 1505 C C . THR A 1 194 ? 4.453 -24.983 30.044 1.00 90.56 194 THR A C 1
ATOM 1507 O O . THR A 1 194 ? 3.802 -24.565 29.082 1.00 90.56 194 THR A O 1
ATOM 1510 N N . ASN A 1 195 ? 5.773 -24.777 30.135 1.00 83.06 195 ASN A N 1
ATOM 1511 C CA . ASN A 1 195 ? 6.543 -24.130 29.063 1.00 83.06 195 ASN A CA 1
ATOM 1512 C C . ASN A 1 195 ? 6.604 -25.001 27.800 1.00 83.06 195 ASN A C 1
ATOM 1514 O O . ASN A 1 195 ? 6.543 -24.485 26.689 1.00 83.06 195 ASN A O 1
ATOM 1518 N N . GLU A 1 196 ? 6.652 -26.322 27.951 1.00 85.31 196 GLU A N 1
ATOM 1519 C CA . GLU A 1 196 ? 6.604 -27.258 26.832 1.00 85.31 196 GLU A CA 1
ATOM 1520 C C . GLU A 1 196 ? 5.249 -27.205 26.107 1.00 85.31 196 GLU A C 1
ATOM 1522 O O . GLU A 1 196 ? 5.188 -27.337 24.880 1.00 85.31 196 GLU A O 1
ATOM 1527 N N . ASP A 1 197 ? 4.159 -26.965 26.843 1.00 81.06 197 ASP A N 1
ATOM 1528 C CA . ASP A 1 197 ? 2.837 -26.745 26.252 1.00 81.06 197 ASP A CA 1
ATOM 1529 C C . ASP A 1 197 ? 2.776 -25.423 25.483 1.00 81.06 197 ASP A C 1
ATOM 1531 O O . ASP A 1 197 ? 2.137 -25.353 24.430 1.00 81.06 197 ASP A O 1
ATOM 1535 N N . LEU A 1 198 ? 3.475 -24.389 25.963 1.00 84.81 198 LEU A N 1
ATOM 1536 C CA . LEU A 1 198 ? 3.601 -23.114 25.261 1.00 84.81 198 LEU A CA 1
ATOM 1537 C C . LEU A 1 198 ? 4.365 -23.280 23.942 1.00 84.81 198 LEU A C 1
ATOM 1539 O O . LEU A 1 198 ? 3.877 -22.837 22.901 1.00 84.81 198 LEU A O 1
ATOM 1543 N N . ASP A 1 199 ? 5.512 -23.958 23.950 1.00 88.75 199 ASP A N 1
ATOM 1544 C CA . ASP A 1 199 ? 6.289 -24.208 22.731 1.00 88.75 199 ASP A CA 1
ATOM 1545 C C . ASP A 1 199 ? 5.481 -25.025 21.712 1.00 88.75 199 ASP A C 1
ATOM 1547 O O . ASP A 1 199 ? 5.436 -24.698 20.522 1.00 88.75 199 ASP A O 1
ATOM 1551 N N . ARG A 1 200 ? 4.736 -26.034 22.180 1.00 85.00 200 ARG A N 1
ATOM 1552 C CA . ARG A 1 200 ? 3.831 -26.828 21.339 1.00 85.00 200 ARG A CA 1
ATOM 1553 C C . ARG A 1 200 ? 2.686 -25.989 20.769 1.00 85.00 200 ARG A C 1
ATOM 1555 O O . ARG A 1 200 ? 2.320 -26.163 19.604 1.00 85.00 200 ARG A O 1
ATOM 1562 N N . ALA A 1 201 ? 2.130 -25.069 21.554 1.00 84.12 201 ALA A N 1
ATOM 1563 C CA . ALA A 1 201 ? 1.106 -24.134 21.100 1.00 84.12 201 ALA A CA 1
ATOM 1564 C C . ALA A 1 201 ? 1.642 -23.198 20.008 1.00 84.12 201 ALA A C 1
ATOM 1566 O O . ALA A 1 201 ? 0.986 -22.994 18.985 1.00 84.12 201 ALA A O 1
ATOM 1567 N N . VAL A 1 202 ? 2.858 -22.677 20.189 1.00 88.75 202 VAL A N 1
ATOM 1568 C CA . VAL A 1 202 ? 3.532 -21.811 19.216 1.00 88.75 202 VAL A CA 1
ATOM 1569 C C . VAL A 1 202 ? 3.834 -22.572 17.928 1.00 88.75 202 VAL A C 1
ATOM 1571 O O . VAL A 1 202 ? 3.538 -22.075 16.841 1.00 88.75 202 VAL A O 1
ATOM 1574 N N . GLU A 1 203 ? 4.346 -23.800 18.009 1.00 89.56 203 GLU A N 1
ATOM 1575 C CA . GLU A 1 203 ? 4.554 -24.634 16.823 1.00 89.56 203 GLU A CA 1
ATOM 1576 C C . GLU A 1 203 ? 3.246 -24.922 16.085 1.00 89.56 203 GLU A C 1
ATOM 1578 O O . GLU A 1 203 ? 3.198 -24.852 14.854 1.00 89.56 203 GLU A O 1
ATOM 1583 N N . ASN A 1 204 ? 2.169 -25.208 16.817 1.00 88.69 204 ASN A N 1
ATOM 1584 C CA . ASN A 1 204 ? 0.848 -25.417 16.236 1.00 88.69 204 ASN A CA 1
ATOM 1585 C C . ASN A 1 204 ? 0.318 -24.145 15.563 1.00 88.69 204 ASN A C 1
ATOM 1587 O O . ASN A 1 204 ? -0.233 -24.223 14.463 1.00 88.69 204 ASN A O 1
ATOM 1591 N N . LEU A 1 205 ? 0.543 -22.971 16.154 1.00 89.38 205 LEU A N 1
ATOM 1592 C CA . LEU A 1 205 ? 0.198 -21.679 15.563 1.00 89.38 205 LEU A CA 1
ATOM 1593 C C . LEU A 1 205 ? 1.002 -21.407 14.284 1.00 89.38 205 LEU A C 1
ATOM 1595 O O . LEU A 1 205 ? 0.438 -21.012 13.264 1.00 89.38 205 LEU A O 1
ATOM 1599 N N . ILE A 1 206 ? 2.311 -21.657 14.295 1.00 91.25 206 ILE A N 1
ATOM 1600 C CA . ILE A 1 206 ? 3.173 -21.482 13.118 1.00 91.25 206 ILE A CA 1
ATOM 1601 C C . ILE A 1 206 ? 2.746 -22.443 12.007 1.00 91.25 206 ILE A C 1
ATOM 1603 O O . ILE A 1 206 ? 2.633 -22.041 10.844 1.00 91.25 206 ILE A O 1
ATOM 1607 N N . ARG A 1 207 ? 2.481 -23.707 12.351 1.00 91.00 207 ARG A N 1
ATOM 1608 C CA . ARG A 1 207 ? 2.071 -24.747 11.403 1.00 91.00 207 ARG A CA 1
ATOM 1609 C C . ARG A 1 207 ? 0.711 -24.426 10.785 1.00 91.00 207 ARG A C 1
ATOM 1611 O O . ARG A 1 207 ? 0.605 -24.442 9.560 1.00 91.00 207 ARG A O 1
ATOM 1618 N N . SER A 1 208 ? -0.283 -24.075 11.601 1.00 89.50 208 SER A N 1
ATOM 1619 C CA . SER A 1 208 ? -1.630 -23.692 11.146 1.00 89.50 208 SER A CA 1
ATOM 1620 C C . SER A 1 208 ? -1.605 -22.428 10.293 1.00 89.50 208 SER A C 1
ATOM 1622 O O . SER A 1 208 ? -2.136 -22.422 9.186 1.00 89.50 208 SER A O 1
ATOM 1624 N N . THR A 1 209 ? -0.880 -21.392 10.719 1.00 90.88 209 THR A N 1
ATOM 1625 C CA . THR A 1 209 ? -0.711 -20.159 9.935 1.00 90.88 209 THR A CA 1
ATOM 1626 C C . THR A 1 209 ? -0.026 -20.447 8.601 1.00 90.88 209 THR A C 1
ATOM 1628 O O . THR A 1 209 ? -0.468 -19.981 7.552 1.00 90.88 209 THR A O 1
ATOM 1631 N N . THR A 1 210 ? 1.027 -21.267 8.593 1.00 91.00 210 THR A N 1
ATOM 1632 C CA . THR A 1 210 ? 1.728 -21.634 7.354 1.00 91.00 210 THR A CA 1
ATOM 1633 C C . THR A 1 210 ? 0.830 -22.440 6.414 1.00 91.00 210 THR A C 1
ATOM 1635 O O . THR A 1 210 ? 0.855 -22.198 5.205 1.00 91.00 210 THR A O 1
ATOM 1638 N N . ALA A 1 211 ? 0.023 -23.361 6.948 1.00 88.25 211 ALA A N 1
ATOM 1639 C CA . ALA A 1 211 ? -0.939 -24.157 6.190 1.00 88.25 211 ALA A CA 1
ATOM 1640 C C . ALA A 1 211 ? -2.068 -23.291 5.613 1.00 88.25 211 ALA A C 1
ATOM 1642 O O . ALA A 1 211 ? -2.314 -23.341 4.408 1.00 88.25 211 ALA A O 1
ATOM 1643 N N . ALA A 1 212 ? -2.672 -22.424 6.428 1.00 89.12 212 ALA A N 1
ATOM 1644 C CA . ALA A 1 212 ? -3.708 -21.491 5.999 1.00 89.12 212 ALA A CA 1
ATOM 1645 C C . ALA A 1 212 ? -3.189 -20.544 4.908 1.00 89.12 212 ALA A C 1
ATOM 1647 O O . ALA A 1 212 ? -3.846 -20.339 3.888 1.00 89.12 212 ALA A O 1
ATOM 1648 N N . LEU A 1 213 ? -1.967 -20.025 5.058 1.00 89.31 213 LEU A N 1
ATOM 1649 C CA . LEU A 1 213 ? -1.365 -19.188 4.026 1.00 89.31 213 LEU A CA 1
ATOM 1650 C C . LEU A 1 213 ? -1.061 -19.966 2.736 1.00 89.31 213 LEU A C 1
ATOM 1652 O O . LEU A 1 213 ? -1.172 -19.397 1.658 1.00 89.31 213 LEU A O 1
ATOM 1656 N N . ASN A 1 214 ? -0.673 -21.242 2.811 1.00 85.94 214 ASN A N 1
ATOM 1657 C CA . ASN A 1 214 ? -0.484 -22.071 1.613 1.00 85.94 214 ASN A CA 1
ATOM 1658 C C . ASN A 1 214 ? -1.802 -22.339 0.876 1.00 85.94 214 ASN A C 1
ATOM 1660 O O . ASN A 1 214 ? -1.805 -22.413 -0.348 1.00 85.94 214 ASN A O 1
ATOM 1664 N N . GLN A 1 215 ? -2.897 -22.502 1.617 1.00 87.06 215 GLN A N 1
ATOM 1665 C CA . GLN A 1 215 ? -4.201 -22.846 1.060 1.00 87.06 215 GLN A CA 1
ATOM 1666 C C . GLN A 1 215 ? -4.931 -21.633 0.471 1.00 87.06 215 GLN A C 1
ATOM 1668 O O . GLN A 1 215 ? -5.557 -21.750 -0.579 1.00 87.06 215 GLN A O 1
ATOM 1673 N N . HIS A 1 216 ? -4.847 -20.477 1.133 1.00 85.50 216 HIS A N 1
ATOM 1674 C CA . HIS A 1 216 ? -5.674 -19.310 0.809 1.00 85.50 216 HIS A CA 1
ATOM 1675 C C . HIS A 1 216 ? -4.905 -18.147 0.165 1.00 85.50 216 HIS A C 1
ATOM 1677 O O . HIS A 1 216 ? -5.533 -17.229 -0.361 1.00 85.50 216 HIS A O 1
ATOM 1683 N N . VAL A 1 217 ? -3.563 -18.153 0.169 1.00 86.31 217 VAL A N 1
ATOM 1684 C CA . VAL A 1 217 ? -2.779 -17.133 -0.545 1.00 86.31 217 VAL A CA 1
ATOM 1685 C C . VAL A 1 217 ? -2.332 -17.688 -1.895 1.00 86.31 217 VAL A C 1
ATOM 1687 O O . VAL A 1 217 ? -1.477 -18.577 -1.934 1.00 86.31 217 VAL A O 1
ATOM 1690 N N . PRO A 1 218 ? -2.841 -17.153 -3.019 1.00 81.25 218 PRO A N 1
ATOM 1691 C CA . PRO A 1 218 ? -2.427 -17.625 -4.327 1.00 81.25 218 PRO A CA 1
ATOM 1692 C C . PRO A 1 218 ? -0.936 -17.357 -4.556 1.00 81.25 218 PRO A C 1
ATOM 1694 O O . PRO A 1 218 ? -0.380 -16.324 -4.155 1.00 81.25 218 PRO A O 1
ATOM 1697 N N . ALA A 1 219 ? -0.283 -18.286 -5.253 1.00 79.69 219 ALA A N 1
ATOM 1698 C CA . ALA A 1 219 ? 1.049 -18.051 -5.782 1.00 79.69 219 ALA A CA 1
ATOM 1699 C C . ALA A 1 219 ? 1.002 -16.848 -6.735 1.00 79.69 219 ALA A C 1
ATOM 1701 O O . ALA A 1 219 ? 0.117 -16.726 -7.585 1.00 79.69 219 ALA A O 1
ATOM 1702 N N . GLN A 1 220 ? 1.956 -15.935 -6.587 1.00 76.06 220 GLN A N 1
ATOM 1703 C CA . GLN A 1 220 ? 2.147 -14.838 -7.515 1.00 76.06 220 GLN A CA 1
ATOM 1704 C C . GLN A 1 220 ? 2.509 -15.452 -8.861 1.00 76.06 220 GLN A C 1
ATOM 1706 O O . GLN A 1 220 ? 3.589 -16.023 -9.021 1.00 76.06 220 GLN A O 1
ATOM 1711 N N . ALA A 1 221 ? 1.586 -15.340 -9.817 1.00 65.56 221 ALA A N 1
ATOM 1712 C CA . ALA A 1 221 ? 1.872 -15.705 -11.190 1.00 65.56 221 ALA A CA 1
ATOM 1713 C C . ALA A 1 221 ? 3.155 -14.975 -11.614 1.00 65.56 221 ALA A C 1
ATOM 1715 O O . ALA A 1 221 ? 3.280 -13.775 -11.324 1.00 65.56 221 ALA A O 1
ATOM 1716 N N . PRO A 1 222 ? 4.112 -15.663 -12.264 1.00 64.00 222 PRO A N 1
ATOM 1717 C CA . PRO A 1 222 ? 5.259 -14.988 -12.845 1.00 64.00 222 PRO A CA 1
ATOM 1718 C C . PRO A 1 222 ? 4.704 -13.874 -13.722 1.00 64.00 222 PRO A C 1
ATOM 1720 O O . PRO A 1 222 ? 3.904 -14.125 -14.625 1.00 64.00 222 PRO A O 1
ATOM 1723 N N . CYS A 1 223 ? 5.015 -12.626 -13.372 1.00 58.19 223 CYS A N 1
ATOM 1724 C CA . CYS A 1 223 ? 4.398 -11.498 -14.041 1.00 58.19 223 CYS A CA 1
ATOM 1725 C C . CYS A 1 223 ? 4.742 -11.599 -15.532 1.00 58.19 223 CYS A C 1
ATOM 1727 O O . CYS A 1 223 ? 5.927 -11.583 -15.881 1.00 58.19 223 CYS A O 1
ATOM 1729 N N . PRO A 1 224 ? 3.737 -11.684 -16.423 1.00 57.34 224 PRO A N 1
ATOM 1730 C CA . PRO A 1 224 ? 3.962 -11.938 -17.844 1.00 57.34 224 PRO A CA 1
ATOM 1731 C C . PRO A 1 224 ? 4.765 -10.823 -18.521 1.00 57.34 224 PRO A C 1
ATOM 1733 O O . PRO A 1 224 ? 5.192 -10.994 -19.659 1.00 57.34 224 PRO A O 1
ATOM 1736 N N . TYR A 1 225 ? 4.980 -9.706 -17.821 1.00 50.03 225 TYR A N 1
ATOM 1737 C CA . TYR A 1 225 ? 5.599 -8.492 -18.318 1.00 50.03 225 TYR A CA 1
ATOM 1738 C C . TYR A 1 225 ? 6.823 -8.024 -17.513 1.00 50.03 225 TYR A C 1
ATOM 1740 O O . TYR A 1 225 ? 7.346 -6.947 -17.796 1.00 50.03 225 TYR A O 1
ATOM 1748 N N . SER A 1 226 ? 7.366 -8.799 -16.558 1.00 54.44 226 SER A N 1
ATOM 1749 C CA . SER A 1 226 ? 8.720 -8.492 -16.057 1.00 54.44 226 SER A CA 1
ATOM 1750 C C . SER A 1 226 ? 9.747 -8.920 -17.097 1.00 54.44 226 SER A C 1
ATOM 1752 O O . SER A 1 226 ? 10.463 -9.901 -16.933 1.00 54.44 226 SER A O 1
ATOM 1754 N N . LYS A 1 227 ? 9.777 -8.174 -18.199 1.00 53.97 227 LYS A N 1
ATOM 1755 C CA . LYS A 1 227 ? 10.789 -8.236 -19.240 1.00 53.97 227 LYS A CA 1
ATOM 1756 C C . LYS A 1 227 ? 10.952 -9.629 -19.861 1.00 53.97 227 LYS A C 1
ATOM 1758 O O . LYS A 1 227 ? 11.970 -10.290 -19.690 1.00 53.97 227 LYS A O 1
ATOM 1763 N N . ARG A 1 228 ? 9.983 -10.032 -20.689 1.00 56.16 228 ARG A N 1
ATOM 1764 C CA . ARG A 1 228 ? 10.114 -11.193 -21.599 1.00 56.16 228 ARG A CA 1
ATOM 1765 C C . ARG A 1 228 ? 11.349 -11.129 -22.510 1.00 56.16 228 ARG A C 1
ATOM 1767 O O . ARG A 1 228 ? 11.798 -12.151 -23.003 1.00 56.16 228 ARG A O 1
ATOM 1774 N N . TRP A 1 229 ? 11.908 -9.938 -22.694 1.00 60.03 229 TRP A N 1
ATOM 1775 C CA . TRP A 1 229 ? 13.115 -9.667 -23.470 1.00 60.03 229 TRP A CA 1
ATOM 1776 C C . TRP A 1 229 ? 14.375 -9.509 -22.606 1.00 60.03 229 TRP A C 1
ATOM 1778 O O . TRP A 1 229 ? 15.403 -9.097 -23.119 1.00 60.03 229 TRP A O 1
ATOM 1788 N N . PHE A 1 230 ? 14.322 -9.783 -21.298 1.00 61.72 230 PHE A N 1
ATOM 1789 C CA . PHE A 1 230 ? 15.458 -9.625 -20.388 1.00 61.72 230 PHE A CA 1
ATOM 1790 C C . PHE A 1 230 ? 15.682 -10.922 -19.615 1.00 61.72 230 PHE A C 1
ATOM 1792 O O . PHE A 1 230 ? 15.364 -11.052 -18.432 1.00 61.72 230 PHE A O 1
ATOM 1799 N N . THR A 1 231 ? 16.193 -11.912 -20.339 1.00 74.50 231 THR A N 1
ATOM 1800 C CA . THR A 1 231 ? 16.534 -13.227 -19.803 1.00 74.50 231 THR A CA 1
ATOM 1801 C C . THR A 1 231 ? 17.624 -13.114 -18.725 1.00 74.50 231 THR A C 1
ATOM 1803 O O . THR A 1 231 ? 18.374 -12.131 -18.688 1.00 74.50 231 THR A O 1
ATOM 1806 N N . PRO A 1 232 ? 17.764 -14.115 -17.837 1.00 74.50 232 PRO A N 1
ATOM 1807 C CA . PRO A 1 232 ? 18.889 -14.182 -16.902 1.00 74.50 232 PRO A CA 1
ATOM 1808 C C . PRO A 1 232 ? 20.252 -14.062 -17.601 1.00 74.50 232 PRO A C 1
ATOM 1810 O O . PRO A 1 232 ? 21.171 -13.447 -17.065 1.00 74.50 232 PRO A O 1
ATOM 1813 N N . GLU A 1 233 ? 20.355 -14.580 -18.825 1.00 77.81 233 GLU A N 1
ATOM 1814 C CA . GLU A 1 233 ? 21.523 -14.436 -19.692 1.00 77.81 233 GLU A CA 1
ATOM 1815 C C . GLU A 1 233 ? 21.773 -12.976 -20.092 1.00 77.81 233 GLU A C 1
ATOM 1817 O O . GLU A 1 233 ? 22.875 -12.468 -19.894 1.00 77.81 233 GLU A O 1
ATOM 1822 N N . LEU A 1 234 ? 20.744 -12.249 -20.542 1.00 80.81 234 LEU A N 1
ATOM 1823 C CA . LEU A 1 234 ? 20.852 -10.816 -20.836 1.00 80.81 234 LEU A CA 1
ATOM 1824 C C . LEU A 1 234 ? 21.174 -9.990 -19.584 1.00 80.81 234 LEU A C 1
ATOM 1826 O O . LEU A 1 234 ? 21.894 -8.995 -19.665 1.00 80.81 234 LEU A O 1
ATOM 1830 N N . LYS A 1 235 ? 20.713 -10.414 -18.399 1.00 81.88 235 LYS A N 1
ATOM 1831 C CA . LYS A 1 235 ? 21.131 -9.798 -17.131 1.00 81.88 235 LYS A CA 1
ATOM 1832 C C . LYS A 1 235 ? 22.607 -10.037 -16.844 1.00 81.88 235 LYS A C 1
ATOM 1834 O O . LYS A 1 235 ? 23.276 -9.099 -16.417 1.00 81.88 235 LYS A O 1
ATOM 1839 N N . ALA A 1 236 ? 23.116 -11.241 -17.089 1.00 83.56 236 ALA A N 1
ATOM 1840 C CA . ALA A 1 236 ? 24.536 -11.544 -16.946 1.00 83.56 236 ALA A CA 1
ATOM 1841 C C . ALA A 1 236 ? 25.383 -10.708 -17.920 1.00 83.56 236 ALA A C 1
ATOM 1843 O O . ALA A 1 236 ? 26.356 -10.084 -17.498 1.00 83.56 236 ALA A O 1
ATOM 1844 N N . GLN A 1 237 ? 24.955 -10.600 -19.181 1.00 85.50 237 GLN A N 1
ATOM 1845 C CA . GLN A 1 237 ? 25.609 -9.763 -20.190 1.00 85.50 237 GLN A CA 1
ATOM 1846 C C . GLN A 1 237 ? 25.583 -8.276 -19.805 1.00 85.50 237 GLN A C 1
ATOM 1848 O O . GLN A 1 237 ? 26.616 -7.614 -19.839 1.00 85.50 237 GLN A O 1
ATOM 1853 N N . GLN A 1 238 ? 24.444 -7.753 -19.338 1.00 86.94 238 GLN A N 1
ATOM 1854 C CA . GLN A 1 238 ? 24.341 -6.372 -18.853 1.00 86.94 238 GLN A CA 1
ATOM 1855 C C . GLN A 1 238 ? 25.283 -6.107 -17.670 1.00 86.94 238 GLN A C 1
ATOM 1857 O O . GLN A 1 238 ? 25.907 -5.048 -17.593 1.00 86.94 238 GLN A O 1
ATOM 1862 N N . VAL A 1 239 ? 25.364 -7.038 -16.717 1.00 89.62 239 VAL A N 1
ATOM 1863 C CA . VAL A 1 239 ? 26.251 -6.909 -15.554 1.00 89.62 239 VAL A CA 1
ATOM 1864 C C . VAL A 1 239 ? 27.712 -6.872 -15.992 1.00 89.62 239 VAL A C 1
ATOM 1866 O O . VAL A 1 239 ? 28.464 -6.052 -15.466 1.00 89.62 239 VAL A O 1
ATOM 1869 N N . GLU A 1 240 ? 28.103 -7.696 -16.962 1.00 91.25 240 GLU A N 1
ATOM 1870 C CA . GLU A 1 240 ? 29.476 -7.711 -17.466 1.00 91.25 240 GLU A CA 1
ATOM 1871 C C . GLU A 1 240 ? 29.811 -6.432 -18.243 1.00 91.25 240 GLU A C 1
ATOM 1873 O O . GLU A 1 240 ? 30.822 -5.800 -17.951 1.00 91.25 240 GLU A O 1
ATOM 1878 N N . VAL A 1 241 ? 28.916 -5.950 -19.113 1.00 91.25 241 VAL A N 1
ATOM 1879 C CA . VAL A 1 241 ? 29.079 -4.652 -19.798 1.00 91.25 241 VAL A CA 1
ATOM 1880 C C . VAL A 1 241 ? 29.230 -3.510 -18.789 1.00 91.25 241 VAL A C 1
ATOM 1882 O O . VAL A 1 241 ? 30.118 -2.668 -18.917 1.00 91.25 241 VAL A O 1
ATOM 1885 N N . ASN A 1 242 ? 28.405 -3.492 -17.740 1.00 92.25 242 ASN A N 1
ATOM 1886 C CA . ASN A 1 242 ? 28.497 -2.480 -16.689 1.00 92.25 242 ASN A CA 1
ATOM 1887 C C . ASN A 1 242 ? 29.798 -2.591 -15.886 1.00 92.25 242 ASN A C 1
ATOM 1889 O O . ASN A 1 242 ? 30.348 -1.575 -15.462 1.00 92.25 242 ASN A O 1
ATOM 1893 N N . ARG A 1 243 ? 30.301 -3.808 -15.664 1.00 92.62 243 ARG A N 1
ATOM 1894 C CA . ARG A 1 243 ? 31.582 -4.039 -14.995 1.00 92.62 243 ARG A CA 1
ATOM 1895 C C . ARG A 1 243 ? 32.743 -3.530 -15.850 1.00 92.62 243 ARG A C 1
ATOM 1897 O O . ARG A 1 243 ? 33.580 -2.807 -15.314 1.00 92.62 243 ARG A O 1
ATOM 1904 N N . SER A 1 244 ? 32.770 -3.844 -17.143 1.00 89.62 244 SER A N 1
ATOM 1905 C CA . SER A 1 244 ? 33.787 -3.346 -18.079 1.00 89.62 244 SER A CA 1
ATOM 1906 C C . SER A 1 244 ? 33.752 -1.826 -18.183 1.00 89.62 244 SER A C 1
ATOM 1908 O O . SER A 1 244 ? 34.783 -1.181 -18.019 1.00 89.62 244 SER A O 1
ATOM 1910 N N . ARG A 1 245 ? 32.556 -1.232 -18.293 1.00 91.12 245 ARG A N 1
ATOM 1911 C CA . ARG A 1 245 ? 32.376 0.226 -18.270 1.00 91.12 245 ARG A CA 1
ATOM 1912 C C . ARG A 1 245 ? 32.955 0.859 -17.006 1.00 91.12 245 ARG A C 1
ATOM 1914 O O . ARG A 1 245 ? 33.663 1.849 -17.108 1.00 91.12 245 ARG A O 1
ATOM 1921 N N . ARG A 1 246 ? 32.685 0.299 -15.822 1.00 92.31 246 ARG A N 1
ATOM 1922 C CA . ARG A 1 246 ? 33.229 0.826 -14.556 1.00 92.31 246 ARG A CA 1
ATOM 1923 C C . ARG A 1 246 ? 34.747 0.698 -14.473 1.00 92.31 246 ARG A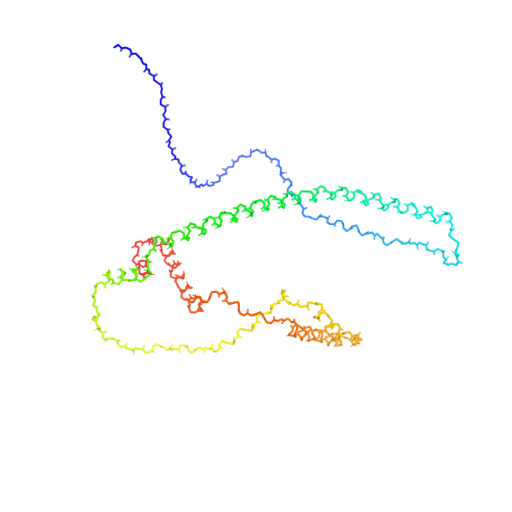 C 1
ATOM 1925 O O . ARG A 1 246 ? 35.399 1.610 -13.981 1.00 92.31 246 ARG A O 1
ATOM 1932 N N . ARG A 1 247 ? 35.318 -0.411 -14.956 1.00 89.12 247 ARG A N 1
ATOM 1933 C CA . ARG A 1 247 ? 36.779 -0.581 -15.035 1.00 89.12 247 ARG A CA 1
ATOM 1934 C C . ARG A 1 247 ? 37.405 0.463 -15.949 1.00 89.12 247 ARG A C 1
ATOM 1936 O O . ARG A 1 247 ? 38.376 1.088 -15.546 1.00 89.12 247 ARG A O 1
ATOM 1943 N N . TRP A 1 248 ? 36.801 0.697 -17.110 1.00 90.19 248 TRP A N 1
ATOM 1944 C CA . TRP A 1 248 ? 37.229 1.740 -18.032 1.00 90.19 248 TRP A CA 1
ATOM 1945 C C . TRP A 1 248 ? 37.110 3.136 -17.410 1.00 90.19 248 TRP A C 1
ATOM 1947 O O . TRP A 1 248 ? 38.086 3.871 -17.409 1.00 90.19 248 TRP A O 1
ATOM 1957 N N . GLN A 1 249 ? 35.976 3.473 -16.784 1.00 91.44 249 GLN A N 1
ATOM 1958 C CA . GLN A 1 249 ? 35.786 4.757 -16.093 1.00 91.44 249 GLN A CA 1
ATOM 1959 C C . GLN A 1 249 ? 36.843 4.984 -15.003 1.00 91.44 249 GLN A C 1
ATOM 1961 O O . GLN A 1 249 ? 37.413 6.068 -14.915 1.00 91.44 249 GLN A O 1
ATOM 1966 N N . ASN A 1 250 ? 37.147 3.952 -14.213 1.00 89.38 250 ASN A N 1
ATOM 1967 C CA . ASN A 1 250 ? 38.209 4.010 -13.212 1.00 89.38 250 ASN A CA 1
ATOM 1968 C C . ASN A 1 250 ? 39.599 4.144 -13.859 1.00 89.38 250 ASN A C 1
ATOM 1970 O O . ASN A 1 250 ? 40.423 4.911 -13.374 1.00 89.38 250 ASN A O 1
ATOM 1974 N N . GLY A 1 251 ? 39.856 3.438 -14.963 1.00 85.38 251 GLY A N 1
ATOM 1975 C CA . GLY A 1 251 ? 41.089 3.566 -15.743 1.00 85.38 251 GLY A CA 1
ATOM 1976 C C . GLY A 1 251 ? 41.277 4.975 -16.305 1.00 85.38 251 GLY A C 1
ATOM 1977 O O . GLY A 1 251 ? 42.351 5.549 -16.157 1.00 85.38 251 GLY A O 1
ATOM 1978 N N . CYS A 1 252 ? 40.219 5.579 -16.851 1.00 85.38 252 CYS A N 1
ATOM 1979 C CA . CYS A 1 252 ? 40.217 6.972 -17.294 1.00 85.38 252 CYS A CA 1
ATOM 1980 C C . CYS A 1 252 ? 40.496 7.942 -16.146 1.00 85.38 252 CYS A C 1
ATOM 1982 O O . CYS A 1 252 ? 41.254 8.887 -16.334 1.00 85.38 252 CYS A O 1
ATOM 1984 N N . ALA A 1 253 ? 39.905 7.711 -14.970 1.00 87.44 253 ALA A N 1
ATOM 1985 C CA . ALA A 1 253 ? 40.086 8.576 -13.807 1.00 87.44 253 ALA A CA 1
ATOM 1986 C C . ALA A 1 253 ? 41.510 8.518 -13.225 1.00 87.44 253 ALA A C 1
ATOM 1988 O O . ALA A 1 253 ? 41.977 9.510 -12.679 1.00 87.44 253 ALA A O 1
ATOM 1989 N N . ILE A 1 254 ? 42.195 7.372 -13.332 1.00 87.19 254 ILE A N 1
ATOM 1990 C CA . ILE A 1 254 ? 43.525 7.159 -12.736 1.00 87.19 254 ILE A CA 1
ATOM 1991 C C . ILE A 1 254 ? 44.655 7.435 -13.736 1.00 87.19 254 ILE A C 1
ATOM 1993 O O . ILE A 1 254 ? 45.647 8.064 -13.386 1.00 87.19 254 ILE A O 1
ATOM 1997 N N . LEU A 1 255 ? 44.533 6.930 -14.965 1.00 87.19 255 LEU A N 1
ATOM 1998 C CA . LEU A 1 255 ? 45.610 6.907 -15.964 1.00 87.19 255 LEU A CA 1
ATOM 1999 C C . LEU A 1 255 ? 45.353 7.859 -17.138 1.00 87.19 255 LEU A C 1
ATOM 2001 O O . LEU A 1 255 ? 46.227 8.053 -17.980 1.00 87.19 255 LEU A O 1
ATOM 2005 N N . GLY A 1 256 ? 44.156 8.439 -17.209 1.00 83.81 256 GLY A N 1
ATOM 2006 C CA . GLY A 1 256 ? 43.705 9.229 -18.344 1.00 83.81 256 GLY A CA 1
ATOM 2007 C C . GLY A 1 256 ? 43.089 8.377 -19.466 1.00 83.81 256 GLY A C 1
ATOM 2008 O O . GLY A 1 256 ? 43.298 7.159 -19.546 1.00 83.81 256 GLY A O 1
ATOM 2009 N N . PRO A 1 257 ? 42.292 9.006 -20.346 1.00 79.31 257 PRO A N 1
ATOM 2010 C CA . PRO A 1 257 ? 41.582 8.327 -21.431 1.00 79.31 257 PRO A CA 1
ATOM 2011 C C . PRO A 1 257 ? 42.509 7.790 -22.534 1.00 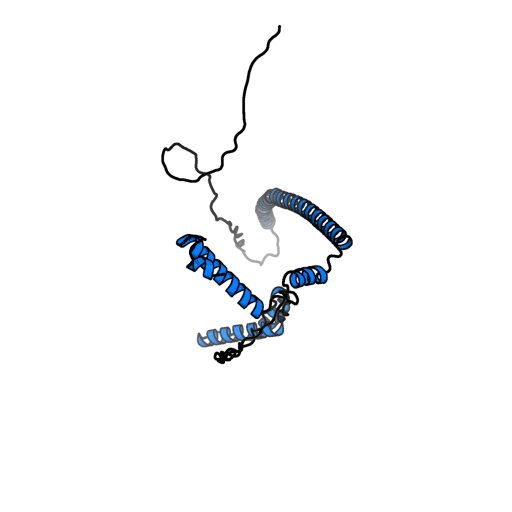79.31 257 PRO A C 1
ATOM 2013 O O . PRO A 1 257 ? 42.164 6.810 -23.191 1.00 79.31 257 PRO A O 1
ATOM 2016 N N . ASP A 1 258 ? 43.695 8.380 -22.712 1.00 81.75 258 ASP A N 1
ATOM 2017 C CA . ASP A 1 258 ? 44.633 8.000 -23.775 1.00 81.75 258 ASP A CA 1
ATOM 2018 C C . ASP A 1 258 ? 45.623 6.893 -23.408 1.00 81.75 258 ASP A C 1
ATOM 2020 O O . ASP A 1 258 ? 46.360 6.413 -24.273 1.00 81.75 258 ASP A O 1
ATOM 2024 N N . HIS A 1 259 ? 45.618 6.447 -22.151 1.00 82.88 259 HIS A N 1
ATOM 2025 C CA . HIS A 1 259 ? 46.538 5.425 -21.676 1.00 82.88 259 HIS A CA 1
ATOM 2026 C C . HIS A 1 259 ? 46.271 4.069 -22.362 1.00 82.88 259 HIS A C 1
ATOM 2028 O O . HIS A 1 259 ? 45.115 3.634 -22.428 1.00 82.88 259 HIS A O 1
ATOM 2034 N N . PRO A 1 260 ? 47.308 3.341 -22.826 1.00 81.31 260 PRO A N 1
ATOM 2035 C CA . PRO A 1 260 ? 47.148 2.091 -23.580 1.00 81.31 260 PRO A CA 1
ATOM 2036 C C . PRO A 1 260 ? 46.343 1.027 -22.818 1.00 81.31 260 PRO A C 1
ATOM 2038 O O . PRO A 1 260 ? 45.504 0.348 -23.404 1.00 81.31 260 PRO A O 1
ATOM 2041 N N . THR A 1 261 ? 46.527 0.935 -21.497 1.00 76.38 261 THR A N 1
ATOM 2042 C CA . THR A 1 261 ? 45.756 0.034 -20.617 1.00 76.38 261 THR A CA 1
ATOM 2043 C C . THR A 1 261 ? 44.278 0.409 -20.503 1.00 76.38 261 THR A C 1
ATOM 2045 O O . THR A 1 261 ? 43.452 -0.459 -20.261 1.00 76.38 261 THR A O 1
ATOM 2048 N N . THR A 1 262 ? 43.929 1.687 -20.657 1.00 79.88 262 THR A N 1
ATOM 2049 C CA . THR A 1 262 ? 42.535 2.155 -20.641 1.00 79.88 262 THR A CA 1
ATOM 2050 C C . THR A 1 262 ? 41.886 1.920 -22.007 1.00 79.88 262 THR A C 1
ATOM 2052 O O . THR A 1 262 ? 40.738 1.482 -22.066 1.00 79.88 262 THR A O 1
ATOM 2055 N N . LYS A 1 263 ? 42.634 2.123 -23.104 1.00 78.25 263 LYS A N 1
ATOM 2056 C CA . LYS A 1 263 ? 42.183 1.835 -24.477 1.00 78.25 263 LYS A CA 1
ATOM 2057 C C . LYS A 1 263 ? 41.917 0.350 -24.722 1.00 78.25 263 LYS A C 1
ATOM 2059 O O . LYS A 1 263 ? 40.977 0.037 -25.432 1.00 78.25 263 LYS A O 1
ATOM 2064 N N . SER A 1 264 ? 42.676 -0.557 -24.106 1.00 80.31 264 SER A N 1
ATOM 2065 C CA . SER A 1 264 ? 42.486 -2.006 -24.279 1.00 80.31 264 SER A CA 1
ATOM 2066 C C . SER A 1 264 ? 41.289 -2.602 -23.522 1.00 80.31 264 SER A C 1
ATOM 2068 O O . SER A 1 264 ? 41.017 -3.794 -23.659 1.00 80.31 264 SER A O 1
ATOM 2070 N N . MET A 1 265 ? 40.574 -1.812 -22.709 1.00 72.62 265 MET A N 1
ATOM 2071 C CA . MET A 1 265 ? 39.373 -2.266 -21.989 1.00 72.62 265 MET A CA 1
ATOM 2072 C C . MET A 1 265 ? 38.078 -2.182 -22.821 1.00 72.62 265 MET A C 1
ATOM 2074 O O . MET A 1 265 ? 37.023 -2.554 -22.296 1.00 72.62 265 MET A O 1
ATOM 2078 N N . PHE A 1 266 ? 38.153 -1.713 -24.073 1.00 62.25 266 PHE A N 1
ATOM 2079 C CA . PHE A 1 266 ? 37.057 -1.651 -25.046 1.00 62.25 266 PHE A CA 1
ATOM 2080 C C . PHE A 1 266 ? 37.467 -2.231 -26.399 1.00 62.25 266 PHE A C 1
ATOM 2082 O O . PHE A 1 266 ? 38.619 -1.989 -26.817 1.00 62.25 266 PHE A O 1
#